Protein 5ETF (pdb70)

Solvent-accessible surface area: 17512 Å² total; per-residue (Å²): 222,98,67,84,29,70,153,52,120,42,101,167,24,60,3,48,0,4,95,42,0,64,108,17,55,63,89,37,66,43,106,104,0,19,16,0,5,0,73,0,72,147,44,45,62,110,0,14,0,45,29,14,51,170,11,23,109,33,92,119,52,0,38,93,9,11,61,48,3,48,21,20,40,37,3,160,21,114,7,2,18,28,10,34,16,7,15,17,22,15,172,40,57,152,95,0,91,47,1,3,5,0,28,72,48,59,67,6,32,1,55,54,0,68,170,44,40,188,18,68,58,72,23,3,18,31,0,0,13,8,0,0,16,0,0,42,10,0,14,46,1,106,10,27,0,101,34,3,40,6,55,8,0,4,5,61,108,72,0,89,1,65,0,31,94,28,28,156,79,89,69,66,16,61,0,0,4,33,13,56,124,8,26,187,75,50,57,11,2,0,0,0,4,0,0,2,0,0,0,30,22,45,48,59,161,36,34,4,63,3,104,75,70,64,52,0,0,110,46,0,3,136,10,14,3,25,14,46,85,95,11,29,186,68,2,89,47,119,84,15,72,84,76,7,116,83,33,121,155,78,111,124,74,84,2,59,98,57,9,147,84,30,48,103,75,0,10,44,0,0,59,86,0,3,45,15,12,8,89,115,8,20,53,2,50,106,0,1,67,23,58,5,0,80,146,49,60,65,94,144,76,8,66,88,13,106,126,23,88,67,78,8,58,103,116,141,27,120,58,91,77,1,34,34,42,0,35,72,34,11,119,64,32,118,82,64,132,189,74,98,103,61,11,133,61,110

B-factor: mean 32.65, std 11.99, range [11.77, 86.56]

CATH classification: 3.30.200.20 (+1 more: 1.10.510.10)

InterPro domains:
  IPR000719 Protein kinase domain [PF00069] (24-308)
  IPR000719 Protein kinase domain [PS50011] (24-308)
  IPR000719 Protein kinase domain [SM00220] (24-308)
  IPR003527 Mitogen-activated protein (MAP) kinase, conserved site [PS01351] (59-162)
  IPR008352 Mitogen-activated protein (MAP) kinase HOG-like [PR01773] (12-21)
  IPR008352 Mitogen-activated protein (MAP) kinase HOG-like [PR01773] (193-203)
  IPR008352 Mitogen-activated protein (MAP) kinase HOG-like [PR01773] (270-283)
  IPR008352 Mitogen-activated protein (MAP) kinase HOG-like [PR01773] (286-294)
  IPR008352 Mitogen-activated protein (MAP) kinase HOG-like [PR01773] (307-317)
  IPR011009 Protein kinase-like domain superfamily [SSF56112] (9-349)
  IPR017441 Protein kinase, ATP binding site [PS00107] (30-54)
  IPR038784 Mitogen-activated protein kinase 14 [cd07877] (6-350)
  IPR050117 Mitogen-activated protein (MAP) kinase [PTHR24055] (22-313)

Sequence (346 aa):
ERPTFYRQELNKTIWEVPERYQNLSPVGSGAYGSVCAAFDTKTGLRVAVRKLSRPFQSIIHAKRTYRELRLLKHMKHENVIGLLDVFTPARSLEEFNDVYLVTHHLMGADLNNIVKCQKLTDDDHVQFLIYQILRGLKYIHSADIIHRDLKPSNLAVNEDCELKILDFGLATRWYRAPEIMLNWMHYNQTVDIWSVGCIMAELLTGRTLFPGTDHIDQLKLILRLVGTPGAELLKKISSESARNYIQSLTQMPKMNFANVFIGANPLAVDLLEEKMLVLDSDKRITAAQALAHAYFAQYHDPDDEPVADPYDQSFESRDLLIDEWKSLTYDEVISFVPPPLRNPGLKIP

Foldseek 3Di:
DDADWDWDADDNDIDTDHPQWADWAWDDADQQATWTWTARNVVRATKIKGKHDFCQVALLSLLLLLVVLLVQLFQDDQQAWHWQAKAAPDPDLVSGDIIITMTGDFDDWQVRVVVPDQDDLVLLLQLLLSVLLSLQACVLQVHAQQFDDRVQWGADPVSRIHGHDRPSVRCLLFALCVLVVFADDGNLRVLSSSLQVSVCSQPVDRQQPADHSVSSVVSLCQAQWQDDDVQLVRGDDPVVSVVSVPDDTHHHDDQCVVRPPDDVLSSVLSNQSSHNRSVRHDHSVRSLVRPSNVVPRDPVRSDYGDHRDPPCVPDDDDSSVSSVSSVVSNVPRDGDDD/DPDDDDDD

GO terms:
  GO:0038066 p38MAPK cascade (P, IDA)
  GO:0005829 cytosol (C, IDA)
  GO:0031098 stress-activated protein kinase signaling cascade (P, IDA)
  GO:1900015 regulation of cytokine production involved in inflammatory response (P, IDA)
  GO:0031281 positive regulation of cyclase activity (P, IMP)
  GO:0010628 positive regulation of gene expression (P, IGI)
  GO:0071222 cellular response to lipopolysaccharide (P, IDA)
  GO:0004674 protein serine/threonine kinase activity (F, IDA)
  GO:0004707 MAP kinase activity (F, IDA)
  GO:0051403 stress-activated MAPK cascade (P, IDA)
  GO:0071493 cellular response to UV-B (P, IDA)
  GO:0005634 nucleus (C, EXP)
  GO:0005737 cytoplasm (C, EXP)
  GO:0106310 protein serine kinase activity (F, EXP)
  GO:0070935 3'-UTR-mediated mRNA stabilization (P, TAS)
  GO:0005515 protein binding (F, IPI)
  GO:0019903 protein phosphatase binding (F, IPI)
  GO:0004708 MAP kinase kinase activity (F, TAS)
  GO:0006935 chemotaxis (P, TAS)
  GO:0007165 signal transduction (P, TAS)

Radius of gyration: 21.88 Å; Cα contacts (8 Å, |Δi|>4): 581; chains: 2; bounding box: 53×60×38 Å

Secondary structure (DSSP, 8-state):
-PPPEEEEEETTEEEEEETTEEEEEEEE-STT-EEEEEEETTT--EEEEEEPSSTTSSHHHHHHHHHHHHHHHH---TTB---SEEE-S-SSGGG----EEEEEPP--BHHHHHTT-PPPHHHHHHHHHHHHHHHHHHHHTT-------GGGEEE-TT--EEE-------STTS-HHHHTT-S---THHHHHHHHHHHHHHHHSS-S---SSHHHHHHHHHHHH----HHHHTT---HHHHHHHHTSPP-PPP-HHHHSTTS-HHHHHHHHHHS-SSGGGSPPHHHHHTSGGGTTT--GGG---PPP---GGGG----HHHHHHHHHHHHHT------/--SPPP--

Organism: Homo sapiens (NCBI:txid9606)

Structure (mmCIF, N/CA/C/O backbone):
data_5ETF
#
_entry.id   5ETF
#
_cell.length_a   82.383
_cell.length_b   82.383
_cell.length_c   123.335
_cell.angle_alpha   90.00
_cell.angle_beta   90.00
_cell.angle_gamma   120.00
#
_symmetry.space_group_name_H-M   'P 31 2 1'
#
loop_
_entity.id
_entity.type
_entity.pdbx_description
1 polymer 'Mitogen-activated protein kinase 14'
2 polymer 'Dual specificity mitogen-activated protein kinase kinase 6'
3 water water
#
loop_
_atom_site.group_PDB
_atom_site.id
_atom_site.type_symbol
_atom_site.label_atom_id
_atom_site.label_alt_id
_atom_site.label_comp_id
_atom_site.label_asym_id
_atom_site.label_entity_id
_atom_site.label_seq_id
_atom_site.pdbx_PDB_ins_code
_atom_site.Cartn_x
_atom_site.Cartn_y
_atom_site.Cartn_z
_atom_site.occupancy
_atom_site.B_iso_or_equiv
_atom_site.auth_seq_id
_atom_site.auth_comp_id
_atom_site.auth_asym_id
_atom_site.auth_atom_id
_atom_site.pdbx_PDB_model_num
ATOM 1 N N . GLU A 1 4 ? 56.430 8.016 -2.825 1.00 44.52 4 GLU A N 1
ATOM 2 C CA . GLU A 1 4 ? 55.548 8.093 -1.657 1.00 46.15 4 GLU A CA 1
ATOM 3 C C . GLU A 1 4 ? 56.012 7.224 -0.463 1.00 40.41 4 GLU A C 1
ATOM 4 O O . GLU A 1 4 ? 55.191 6.733 0.317 1.00 43.48 4 GLU A O 1
ATOM 10 N N . ARG A 1 5 ? 57.312 7.051 -0.302 1.00 31.42 5 ARG A N 1
ATOM 11 C CA . ARG A 1 5 ? 57.823 6.432 0.919 1.00 34.29 5 ARG A CA 1
ATOM 12 C C . ARG A 1 5 ? 57.770 7.441 2.060 1.00 31.20 5 ARG A C 1
ATOM 13 O O . ARG A 1 5 ? 58.298 8.544 1.922 1.00 36.10 5 ARG A O 1
ATOM 21 N N . PRO A 1 6 ? 57.163 7.101 3.196 1.00 34.94 6 PRO A N 1
ATOM 22 C CA . PRO A 1 6 ? 57.054 8.055 4.309 1.00 26.01 6 PRO A CA 1
ATOM 23 C C . PRO A 1 6 ? 58.415 8.466 4.860 1.00 29.84 6 PRO A C 1
ATOM 24 O O . PRO A 1 6 ? 59.454 7.879 4.555 1.00 32.96 6 PRO A O 1
ATOM 28 N N . THR A 1 7 ? 58.401 9.484 5.722 1.00 28.82 7 THR A N 1
ATOM 29 C CA . THR A 1 7 ? 59.551 9.745 6.585 1.00 30.85 7 THR A CA 1
ATOM 30 C C . THR A 1 7 ? 59.483 8.842 7.814 1.00 33.01 7 THR A C 1
ATOM 31 O O . THR A 1 7 ? 58.454 8.783 8.494 1.00 30.77 7 THR A O 1
ATOM 35 N N . PHE A 1 8 ? 60.576 8.130 8.085 1.00 34.07 8 PHE A N 1
ATOM 36 C CA . PHE A 1 8 ? 60.705 7.273 9.255 1.00 28.96 8 PHE A CA 1
ATOM 37 C C . PHE A 1 8 ? 61.506 8.005 10.317 1.00 21.94 8 PHE A C 1
ATOM 38 O O . PHE A 1 8 ? 62.308 8.884 10.011 1.00 28.06 8 PHE A O 1
ATOM 46 N N . TYR A 1 9 ? 61.277 7.649 11.567 1.00 26.40 9 TYR A N 1
ATOM 47 C CA . TYR A 1 9 ? 62.179 8.042 12.635 1.00 30.25 9 TYR A CA 1
ATOM 48 C C . TYR A 1 9 ? 62.522 6.807 13.463 1.00 34.96 9 TYR A C 1
ATOM 49 O O . TYR A 1 9 ? 61.708 5.893 13.622 1.00 29.27 9 TYR A O 1
ATOM 58 N N . ARG A 1 10 ? 63.745 6.789 13.980 1.00 41.51 10 ARG A N 1
ATOM 59 C CA . ARG A 1 10 ? 64.318 5.626 14.639 1.00 36.05 10 ARG A CA 1
ATOM 60 C C . ARG A 1 10 ? 64.500 5.905 16.127 1.00 35.37 10 ARG A C 1
ATOM 61 O O . ARG A 1 10 ? 65.021 6.959 16.505 1.00 44.10 10 ARG A O 1
ATOM 69 N N . GLN A 1 11 ? 64.083 4.957 16.961 1.00 38.65 11 GLN A N 1
ATOM 70 C CA . GLN A 1 11 ? 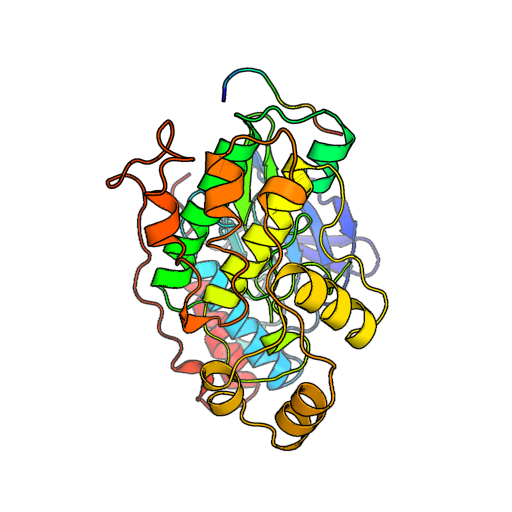64.207 5.067 18.408 1.00 42.29 11 GLN A CA 1
ATOM 71 C C . GLN A 1 11 ? 64.396 3.682 19.021 1.00 48.39 11 GLN A C 1
ATOM 72 O O . GLN A 1 11 ? 64.134 2.653 18.393 1.00 46.47 11 GLN A O 1
ATOM 78 N N . GLU A 1 12 ? 64.843 3.669 20.274 1.00 48.38 12 GLU A N 1
ATOM 79 C CA . GLU A 1 12 ? 65.112 2.438 21.008 1.00 47.05 12 GLU A CA 1
ATOM 80 C C . GLU A 1 12 ? 64.221 2.406 22.241 1.00 43.59 12 GLU A C 1
ATOM 81 O O . GLU A 1 12 ? 64.348 3.256 23.123 1.00 54.78 12 GLU A O 1
ATOM 87 N N . LEU A 1 13 ? 63.310 1.443 22.291 1.00 41.39 13 LEU A N 1
ATOM 88 C CA . LEU A 1 13 ? 62.419 1.228 23.422 1.00 41.99 13 LEU A CA 1
ATOM 89 C C . LEU A 1 13 ? 62.579 -0.214 23.876 1.00 55.68 13 LEU A C 1
ATOM 90 O O . LEU A 1 13 ? 62.467 -1.137 23.058 1.00 63.21 13 LEU A O 1
ATOM 95 N N . ASN A 1 14 ? 62.826 -0.401 25.175 1.00 55.85 14 ASN A N 1
ATOM 96 C CA . ASN A 1 14 ? 63.294 -1.678 25.758 1.00 52.70 14 ASN A CA 1
ATOM 97 C C . ASN A 1 14 ? 64.677 -1.936 25.171 1.00 57.90 14 ASN A C 1
ATOM 98 O O . ASN A 1 14 ? 65.502 -1.006 25.114 1.00 65.63 14 ASN A O 1
ATOM 103 N N . LYS A 1 15 ? 64.983 -3.157 24.752 1.00 58.96 15 LYS A N 1
ATOM 104 C CA . LYS A 1 15 ? 66.172 -3.463 23.977 1.00 59.02 15 LYS A CA 1
ATOM 105 C C . LYS A 1 15 ? 65.855 -3.552 22.495 1.00 57.34 15 LYS A C 1
ATOM 106 O O . LYS A 1 15 ? 66.670 -4.065 21.721 1.00 63.05 15 LYS A O 1
ATOM 112 N N . THR A 1 16 ? 64.679 -3.070 22.088 1.00 57.18 16 THR A N 1
ATOM 113 C CA . THR A 1 16 ? 64.187 -3.194 20.722 1.00 55.23 16 THR A CA 1
ATOM 114 C C . THR A 1 16 ? 64.314 -1.854 20.009 1.00 47.92 16 THR A C 1
ATOM 115 O O . THR A 1 16 ? 64.082 -0.795 20.601 1.00 49.84 16 THR A O 1
ATOM 119 N N . ILE A 1 17 ? 64.669 -1.900 18.744 1.00 45.30 17 ILE A N 1
ATOM 120 C CA . ILE A 1 17 ? 64.714 -0.707 17.912 1.00 42.33 17 ILE A CA 1
ATOM 121 C C . ILE A 1 17 ? 63.442 -0.629 17.083 1.00 41.99 17 ILE A C 1
ATOM 122 O O . ILE A 1 17 ? 62.966 -1.636 16.544 1.00 42.30 17 ILE A O 1
ATOM 127 N N . TRP A 1 18 ? 62.860 0.562 17.025 1.00 36.05 18 TRP A N 1
ATOM 128 C CA . TRP A 1 18 ? 61.639 0.807 16.273 1.00 37.72 18 TRP A CA 1
ATOM 129 C C . TRP A 1 18 ? 61.932 1.868 15.226 1.00 33.47 18 TRP A C 1
ATOM 130 O O . TRP A 1 18 ? 62.323 2.986 15.568 1.00 37.63 18 TRP A O 1
ATOM 141 N N . GLU A 1 19 ? 61.770 1.518 13.960 1.00 28.79 19 GLU A N 1
ATOM 142 C CA . GLU A 1 19 ? 61.879 2.491 12.883 1.00 32.22 19 GLU A CA 1
ATOM 143 C C . GLU A 1 19 ? 60.537 2.492 12.149 1.00 29.24 19 GLU A C 1
ATOM 144 O O . GLU A 1 19 ? 60.250 1.572 11.380 1.00 29.15 19 GLU A O 1
ATOM 150 N N . VAL A 1 20 ? 59.723 3.524 12.385 1.00 31.71 20 VAL A N 1
ATOM 151 C CA . VAL A 1 20 ? 58.351 3.601 11.875 1.00 31.13 20 VAL A CA 1
ATOM 152 C C . VAL A 1 20 ? 58.145 4.933 11.158 1.00 24.28 20 VAL A C 1
ATOM 153 O O . VAL A 1 20 ? 58.875 5.905 11.397 1.00 26.34 20 VAL A O 1
ATOM 157 N N . PRO A 1 21 ? 57.153 5.010 10.263 1.00 24.71 21 PRO A N 1
ATOM 158 C CA . PRO A 1 21 ? 56.759 6.315 9.718 1.00 25.57 21 PRO A CA 1
ATOM 159 C C . PRO A 1 21 ? 56.293 7.258 10.817 1.00 29.99 21 PRO A C 1
ATOM 160 O O . PRO A 1 21 ? 55.737 6.847 11.839 1.00 24.53 21 PRO A O 1
ATOM 164 N N . GLU A 1 22 ? 56.504 8.548 10.582 1.00 33.07 22 GLU A N 1
ATOM 165 C CA . GLU A 1 22 ? 56.203 9.538 11.606 1.00 35.66 22 GLU A CA 1
ATOM 166 C C . GLU A 1 22 ? 54.705 9.718 11.837 1.00 29.91 22 GLU A C 1
ATOM 167 O O . GLU A 1 22 ? 54.325 10.409 12.787 1.00 31.31 22 GLU A O 1
ATOM 173 N N . ARG A 1 23 ? 53.848 9.093 11.030 1.00 21.57 23 ARG A N 1
ATOM 174 C CA . ARG A 1 23 ? 52.428 9.101 11.351 1.00 31.15 23 ARG A CA 1
ATOM 175 C C . ARG A 1 23 ? 52.114 8.348 12.641 1.00 29.83 23 ARG A C 1
ATOM 176 O O . ARG A 1 23 ? 51.042 8.557 13.221 1.00 26.62 23 ARG A O 1
ATOM 184 N N . TYR A 1 24 ? 53.009 7.470 13.093 1.00 24.86 24 TYR A N 1
ATOM 185 C CA . TYR A 1 24 ? 52.783 6.665 14.287 1.00 27.36 24 TYR A CA 1
ATOM 186 C C . TYR A 1 24 ? 53.540 7.318 15.433 1.00 29.21 24 TYR A C 1
ATOM 187 O O . TYR A 1 24 ? 54.778 7.343 15.437 1.00 27.37 24 TYR A O 1
ATOM 196 N N . GLN A 1 25 ? 52.787 7.844 16.403 1.00 33.52 25 GLN A N 1
ATOM 197 C CA . GLN A 1 25 ? 53.315 8.682 17.468 1.00 30.19 25 GLN A CA 1
ATOM 198 C C . GLN A 1 25 ? 53.054 8.056 18.833 1.00 30.91 25 GLN A C 1
ATOM 199 O O . GLN A 1 25 ? 52.115 7.276 19.008 1.00 38.14 25 GLN A O 1
ATOM 205 N N . ASN A 1 26 ? 53.919 8.402 19.787 1.00 36.79 26 ASN A N 1
ATOM 206 C CA . ASN A 1 26 ? 53.845 7.984 21.195 1.00 40.65 26 ASN A CA 1
ATOM 207 C C . ASN A 1 26 ? 53.799 6.466 21.330 1.00 38.64 26 ASN A C 1
ATOM 208 O O . ASN A 1 26 ? 52.906 5.889 21.951 1.00 37.41 26 ASN A O 1
ATOM 213 N N . LEU A 1 27 ? 54.810 5.832 20.754 1.00 37.35 27 LEU A N 1
ATOM 214 C CA . LEU A 1 27 ? 54.954 4.390 20.865 1.00 33.79 27 LEU A CA 1
ATOM 215 C C . LEU A 1 27 ? 55.175 3.981 22.318 1.00 39.71 27 LEU A C 1
ATOM 216 O O . LEU A 1 27 ? 56.165 4.365 22.948 1.00 41.76 27 LEU A O 1
ATOM 221 N N . SER A 1 28 ? 54.246 3.200 22.846 1.00 39.01 28 SER A N 1
ATOM 222 C CA . SER A 1 28 ? 54.322 2.709 24.220 1.00 42.61 28 SER A CA 1
ATOM 223 C C . SER A 1 28 ? 54.365 1.185 24.228 1.00 41.18 28 SER A C 1
ATOM 224 O O . SER A 1 28 ? 53.362 0.538 23.865 1.00 40.46 28 SER A O 1
ATOM 227 N N . PRO A 1 29 ? 55.479 0.571 24.627 1.00 39.22 29 PRO A N 1
ATOM 228 C CA . PRO A 1 29 ? 55.596 -0.894 24.556 1.00 40.12 29 PRO A CA 1
ATOM 229 C C . PRO A 1 29 ? 54.575 -1.618 25.420 1.00 40.77 29 PRO A C 1
ATOM 230 O O . PRO A 1 29 ? 54.364 -1.284 26.587 1.00 46.31 29 PRO A O 1
ATOM 234 N N . VAL A 1 30 ? 53.962 -2.643 24.831 1.00 47.04 30 VAL A N 1
ATOM 235 C CA . VAL A 1 30 ? 52.843 -3.379 25.396 1.00 45.98 30 VAL A CA 1
ATOM 236 C C . VAL A 1 30 ? 53.187 -4.857 25.577 1.00 50.61 30 VAL A C 1
ATOM 237 O O . VAL A 1 30 ? 52.349 -5.655 25.985 1.00 61.98 30 VAL A O 1
ATOM 241 N N . GLY A 1 31 ? 54.441 -5.217 25.371 1.00 50.79 31 GLY A N 1
ATOM 242 C CA . GLY A 1 31 ? 54.908 -6.561 25.633 1.00 62.70 31 GLY A CA 1
ATOM 243 C C . GLY A 1 31 ? 55.540 -7.188 24.400 1.00 75.44 31 GLY A C 1
ATOM 244 O O . GLY A 1 31 ? 55.499 -6.656 23.290 1.00 61.60 31 GLY A O 1
ATOM 245 N N . SER A 1 32 ? 56.135 -8.363 24.638 1.00 80.39 32 SER A N 1
ATOM 246 C CA . SER A 1 32 ? 56.849 -9.117 23.612 1.00 65.84 32 SER A CA 1
ATOM 247 C C . SER A 1 32 ? 56.428 -10.586 23.607 1.00 76.86 32 SER A C 1
ATOM 248 O O . SER A 1 32 ? 55.475 -10.968 24.295 1.00 81.77 32 SER A O 1
ATOM 251 N N . GLY A 1 33 ? 57.129 -11.409 22.839 1.00 80.13 33 GLY A N 1
ATOM 252 C CA . GLY A 1 33 ? 56.805 -12.815 22.720 1.00 75.03 33 GLY A CA 1
ATOM 253 C C . GLY A 1 33 ? 57.268 -13.357 21.383 1.00 76.56 33 GLY A C 1
ATOM 254 O O . GLY A 1 33 ? 58.042 -12.724 20.668 1.00 73.01 33 GLY A O 1
ATOM 255 N N . ALA A 1 34 ? 56.777 -14.562 21.065 1.00 86.56 34 ALA A N 1
ATOM 256 C CA . ALA A 1 34 ? 57.125 -15.197 19.797 1.00 84.22 34 ALA A CA 1
ATOM 257 C C . ALA A 1 34 ? 56.505 -14.459 18.619 1.00 78.97 34 ALA A C 1
ATOM 258 O O . ALA A 1 34 ? 57.124 -14.364 17.552 1.00 79.57 34 ALA A O 1
ATOM 260 N N . TYR A 1 35 ? 55.297 -13.921 18.804 1.00 76.59 35 TYR A N 1
ATOM 261 C CA . TYR A 1 35 ? 54.622 -13.087 17.813 1.00 76.06 35 TYR A CA 1
ATOM 262 C C . TYR A 1 35 ? 55.365 -11.778 17.511 1.00 70.11 35 TYR A C 1
ATOM 263 O O . TYR A 1 35 ? 55.044 -11.125 16.511 1.00 59.24 35 TYR A O 1
ATOM 272 N N . GLY A 1 36 ? 56.339 -11.383 18.335 1.00 66.77 36 GLY A N 1
ATOM 273 C CA . GLY A 1 36 ? 57.102 -10.160 18.151 1.00 54.38 36 GLY A CA 1
ATOM 274 C C . GLY A 1 36 ? 56.836 -9.163 19.269 1.00 55.06 36 GLY A C 1
ATOM 275 O O . GLY A 1 36 ? 56.034 -9.400 20.174 1.00 59.70 36 GLY A O 1
ATOM 276 N N . SER A 1 37 ? 57.537 -8.029 19.190 1.00 46.53 37 SER A N 1
ATOM 277 C CA . SER A 1 37 ? 57.283 -6.904 20.086 1.00 44.91 37 SER A CA 1
ATOM 278 C C . SER A 1 37 ? 56.090 -6.088 19.599 1.00 37.83 37 SER A C 1
ATOM 279 O O . SER A 1 37 ? 55.868 -5.933 18.397 1.00 38.13 37 SER A O 1
ATOM 282 N N . VAL A 1 38 ? 55.319 -5.551 20.541 1.00 39.76 38 VAL A N 1
ATOM 283 C CA . VAL A 1 38 ? 54.138 -4.760 20.213 1.00 35.93 38 VAL A CA 1
ATOM 284 C C . VAL A 1 38 ? 54.169 -3.454 20.996 1.00 43.46 38 VAL A C 1
ATOM 285 O O . VAL A 1 38 ? 54.459 -3.446 22.199 1.00 44.29 38 VAL A O 1
ATOM 289 N N . CYS A 1 39 ? 53.876 -2.353 20.310 1.00 36.76 39 CYS A N 1
ATOM 290 C CA . CYS A 1 39 ? 53.731 -1.044 20.922 1.00 33.13 39 CYS A CA 1
ATOM 291 C C . CYS A 1 39 ? 52.327 -0.541 20.643 1.00 33.84 39 CYS A C 1
ATOM 292 O O . CYS A 1 39 ? 51.789 -0.763 19.558 1.00 29.72 39 CYS A O 1
ATOM 295 N N . ALA A 1 40 ? 51.719 0.109 21.628 1.00 34.57 40 ALA A N 1
ATOM 296 C CA . ALA A 1 40 ? 50.515 0.872 21.353 1.00 35.03 40 ALA A CA 1
ATOM 297 C C . ALA A 1 40 ? 50.941 2.247 20.857 1.00 33.95 40 ALA A C 1
ATOM 298 O O . ALA A 1 40 ? 51.934 2.805 21.325 1.00 38.45 40 ALA A O 1
ATOM 300 N N . ALA A 1 41 ? 50.222 2.771 19.872 1.00 27.03 41 ALA A N 1
ATOM 301 C CA . ALA A 1 41 ? 50.628 4.019 19.253 1.00 33.78 41 ALA A CA 1
ATOM 302 C C . ALA A 1 41 ? 49.390 4.780 18.832 1.00 33.81 41 ALA A C 1
ATOM 303 O O . ALA A 1 41 ? 48.274 4.257 18.858 1.00 36.27 41 ALA A O 1
ATOM 305 N N . PHE A 1 42 ? 49.609 6.017 18.406 1.00 32.07 42 PHE A N 1
ATOM 306 C CA . PHE A 1 42 ? 48.552 6.866 17.885 1.00 34.38 42 PHE A CA 1
ATOM 307 C C . PHE A 1 42 ? 48.796 7.097 16.401 1.00 28.63 42 PHE A C 1
ATOM 308 O O . PHE A 1 42 ? 49.867 7.574 16.012 1.00 30.37 42 PHE A O 1
ATOM 316 N N . ASP A 1 43 ? 47.806 6.762 15.578 1.00 28.85 43 ASP A N 1
ATOM 317 C CA . ASP A 1 43 ? 47.906 6.927 14.134 1.00 27.73 43 ASP A CA 1
ATOM 318 C C . ASP A 1 43 ? 47.373 8.311 13.792 1.00 33.65 43 ASP A C 1
ATOM 319 O O . ASP A 1 43 ? 46.162 8.536 13.765 1.00 36.99 43 ASP A O 1
ATOM 324 N N . THR A 1 44 ? 48.279 9.239 13.503 1.00 36.16 44 THR A N 1
ATOM 325 C CA . THR A 1 44 ? 47.851 10.588 13.181 1.00 28.57 44 THR A CA 1
ATOM 326 C C . THR A 1 44 ? 47.162 10.696 11.826 1.00 33.30 44 THR A C 1
ATOM 327 O O . THR A 1 44 ? 46.527 11.724 11.570 1.00 35.39 44 THR A O 1
ATOM 331 N N . LYS A 1 45 ? 47.262 9.683 10.954 1.00 34.90 45 LYS A N 1
ATOM 332 C CA . LYS A 1 45 ? 46.552 9.749 9.673 1.00 40.89 45 LYS A CA 1
ATOM 333 C C . LYS A 1 45 ? 45.093 9.340 9.803 1.00 44.47 45 LYS A C 1
ATOM 334 O O . LYS A 1 45 ? 44.224 9.904 9.130 1.00 48.11 45 LYS A O 1
ATOM 340 N N . THR A 1 46 ? 44.811 8.332 10.617 1.00 45.67 46 THR A N 1
ATOM 341 C CA . THR A 1 46 ? 43.447 7.882 10.831 1.00 47.70 46 THR A CA 1
ATOM 342 C C . THR A 1 46 ? 42.883 8.310 12.179 1.00 42.84 46 THR A C 1
ATOM 343 O O . THR A 1 46 ? 41.680 8.153 12.400 1.00 42.13 46 THR A O 1
ATOM 347 N N . GLY A 1 47 ? 43.705 8.851 13.076 1.00 42.36 47 GLY A N 1
ATOM 348 C CA . GLY A 1 47 ? 43.200 9.259 14.373 1.00 39.24 47 GLY A CA 1
ATOM 349 C C . GLY A 1 47 ? 42.879 8.120 15.310 1.00 39.84 47 GLY A C 1
ATOM 350 O O . GLY A 1 47 ? 42.364 8.362 16.400 1.00 43.62 47 GLY A O 1
ATOM 351 N N . LEU A 1 48 ? 43.168 6.885 14.925 1.00 35.89 48 LEU A N 1
ATOM 352 C CA . LEU A 1 48 ? 42.892 5.745 15.779 1.00 39.40 48 LEU A CA 1
ATOM 353 C C . LEU A 1 48 ? 44.099 5.424 16.648 1.00 37.10 48 LEU A C 1
ATOM 354 O O . LEU A 1 48 ? 45.241 5.732 16.301 1.00 40.26 48 LEU A O 1
ATOM 359 N N . ARG A 1 49 ? 43.838 4.778 17.777 1.00 28.39 49 ARG A N 1
ATOM 360 C CA . ARG A 1 49 ? 44.908 4.120 18.503 1.00 37.31 49 ARG A CA 1
ATOM 361 C C . ARG A 1 49 ? 45.150 2.760 17.854 1.00 40.89 49 ARG A C 1
ATOM 362 O O . ARG A 1 49 ? 44.197 2.051 17.501 1.00 36.86 49 ARG A O 1
ATOM 370 N N . VAL A 1 50 ? 46.427 2.418 17.645 1.00 34.48 50 VAL A N 1
ATOM 371 C CA . VAL A 1 50 ? 46.797 1.249 16.857 1.00 32.49 50 VAL A CA 1
ATOM 372 C C . VAL A 1 50 ? 47.797 0.422 17.646 1.00 32.90 50 VAL A C 1
ATOM 373 O O . VAL A 1 50 ? 48.460 0.916 18.563 1.00 32.55 50 VAL A O 1
ATOM 377 N N . ALA A 1 51 ? 47.888 -0.861 17.282 1.00 32.81 51 ALA A N 1
ATOM 378 C CA . ALA A 1 51 ? 48.989 -1.717 17.705 1.00 28.62 51 ALA A CA 1
ATOM 379 C C . ALA A 1 51 ? 49.968 -1.852 16.546 1.00 30.52 51 ALA A C 1
ATOM 380 O O . ALA A 1 51 ? 49.572 -2.179 15.423 1.00 25.69 51 ALA A O 1
ATOM 382 N N . VAL A 1 52 ? 51.229 -1.532 16.811 1.00 30.96 52 VAL A N 1
ATOM 383 C CA . VAL A 1 52 ? 52.316 -1.700 15.860 1.00 27.06 52 VAL A CA 1
ATOM 384 C C . VAL A 1 52 ? 53.106 -2.898 16.338 1.00 28.48 52 VAL A C 1
ATOM 385 O O . VAL A 1 52 ? 53.689 -2.874 17.429 1.00 31.76 52 VAL A O 1
ATOM 389 N N . ARG A 1 53 ? 53.092 -3.956 15.541 1.00 28.72 53 ARG A N 1
ATOM 390 C CA . ARG A 1 53 ? 53.743 -5.210 15.870 1.00 26.76 53 ARG A CA 1
ATOM 391 C C . ARG A 1 53 ? 54.973 -5.390 14.983 1.00 30.33 53 ARG A C 1
ATOM 392 O O . ARG A 1 53 ? 54.856 -5.448 13.754 1.00 28.92 53 ARG A O 1
ATOM 400 N N . LYS A 1 54 ? 56.145 -5.460 15.603 1.00 27.17 54 LYS A N 1
ATOM 401 C CA . LYS A 1 54 ? 57.395 -5.738 14.905 1.00 31.08 54 LYS A CA 1
ATOM 402 C C . LYS A 1 54 ? 57.698 -7.232 14.991 1.00 32.42 54 LYS A C 1
ATOM 403 O O . LYS A 1 54 ? 57.865 -7.774 16.088 1.00 34.59 54 LYS A O 1
ATOM 409 N N . LEU A 1 55 ? 57.770 -7.900 13.844 1.00 31.17 55 LEU A N 1
ATOM 410 C CA . LEU A 1 55 ? 58.059 -9.326 13.867 1.00 33.21 55 LEU A CA 1
ATOM 411 C C . LEU A 1 55 ? 59.497 -9.559 14.315 1.00 30.44 55 LEU A C 1
ATOM 412 O O . LEU A 1 55 ? 60.417 -8.845 13.910 1.00 27.70 55 LEU A O 1
ATOM 417 N N . SER A 1 56 ? 59.686 -10.574 15.154 1.00 37.51 56 SER A N 1
ATOM 418 C CA . SER A 1 56 ? 61.013 -10.989 15.592 1.00 47.12 56 SER A CA 1
ATOM 419 C C . SER A 1 56 ? 61.568 -12.067 14.666 1.00 39.38 56 SER A C 1
ATOM 420 O O . SER A 1 56 ? 60.924 -13.101 14.453 1.00 32.92 56 SER A O 1
ATOM 423 N N . ARG A 1 57 ? 62.768 -11.831 14.141 1.00 39.44 57 ARG A N 1
ATOM 424 C CA . ARG A 1 57 ? 63.481 -12.793 13.307 1.00 44.79 57 ARG A CA 1
ATOM 425 C C . ARG A 1 57 ? 62.568 -13.384 12.231 1.00 42.13 57 ARG A C 1
ATOM 426 O O . ARG A 1 57 ? 62.379 -14.604 12.173 1.00 42.56 57 ARG A O 1
ATOM 434 N N . PRO A 1 58 ? 61.957 -12.547 11.388 1.00 40.88 58 PRO A N 1
ATOM 435 C CA . PRO A 1 58 ? 60.993 -13.081 10.417 1.00 32.95 58 PRO A CA 1
ATOM 436 C C . PRO A 1 58 ? 61.627 -13.983 9.361 1.00 30.39 58 PRO A C 1
ATOM 437 O O . PRO A 1 58 ? 60.932 -14.840 8.811 1.00 27.14 58 PRO A O 1
ATOM 441 N N . PHE A 1 59 ? 62.923 -13.858 9.092 1.00 28.51 59 PHE A N 1
ATOM 442 C CA . PHE A 1 59 ? 63.555 -14.595 8.006 1.00 32.60 59 PHE A CA 1
ATOM 443 C C . PHE A 1 59 ? 64.816 -15.309 8.456 1.00 29.13 59 PHE A C 1
ATOM 444 O O . PHE A 1 59 ? 65.816 -15.316 7.738 1.00 30.34 59 PHE A O 1
ATOM 452 N N . GLN A 1 60 ? 64.807 -15.920 9.641 1.00 34.74 60 GLN A N 1
ATOM 453 C CA . GLN A 1 60 ? 66.025 -16.551 10.137 1.00 36.25 60 GLN A CA 1
ATOM 454 C C . GLN A 1 60 ? 66.147 -18.010 9.725 1.00 34.13 60 GLN A C 1
ATOM 455 O O . GLN A 1 60 ? 67.230 -18.586 9.857 1.00 31.95 60 GLN A O 1
ATOM 461 N N . SER A 1 61 ? 65.079 -18.605 9.210 1.00 37.72 61 SER A N 1
ATOM 462 C CA . SER A 1 61 ? 65.096 -19.978 8.731 1.00 33.93 61 SER A CA 1
ATOM 463 C C . SER A 1 61 ? 64.103 -20.081 7.583 1.00 31.50 61 SER A C 1
ATOM 464 O O . SER A 1 61 ? 63.293 -19.176 7.364 1.00 30.93 61 SER A O 1
ATOM 467 N N . ILE A 1 62 ? 64.181 -21.185 6.834 1.00 24.29 62 ILE A N 1
ATOM 468 C CA . ILE A 1 62 ? 63.125 -21.491 5.871 1.00 26.72 62 ILE A CA 1
ATOM 469 C C . ILE A 1 62 ? 61.772 -21.481 6.573 1.00 26.96 62 ILE A C 1
ATOM 470 O O . ILE A 1 62 ? 60.795 -20.884 6.099 1.00 26.51 62 ILE A O 1
ATOM 475 N N . ILE A 1 63 ? 61.715 -22.129 7.733 1.00 23.43 63 ILE A N 1
ATOM 476 C CA . ILE A 1 63 ? 60.469 -22.281 8.470 1.00 30.16 63 ILE A CA 1
ATOM 477 C C . ILE A 1 63 ? 59.903 -20.921 8.862 1.00 31.00 63 ILE A C 1
ATOM 478 O O . ILE A 1 63 ? 58.706 -20.660 8.695 1.00 29.80 63 ILE A O 1
ATOM 483 N N . HIS A 1 64 ? 60.752 -20.038 9.401 1.00 30.81 64 HIS A N 1
ATOM 484 C CA . HIS A 1 64 ? 60.258 -18.733 9.832 1.00 31.32 64 HIS A CA 1
ATOM 485 C C . HIS A 1 64 ? 59.903 -17.858 8.637 1.00 27.15 64 HIS A C 1
ATOM 486 O O . HIS A 1 64 ? 58.893 -17.141 8.660 1.00 28.74 64 HIS A O 1
ATOM 493 N N . ALA A 1 65 ? 60.732 -17.881 7.596 1.00 22.09 65 ALA A N 1
ATOM 494 C CA . ALA A 1 65 ? 60.466 -17.047 6.433 1.00 21.74 65 ALA A CA 1
ATOM 495 C C . ALA A 1 65 ? 59.161 -17.449 5.766 1.00 23.91 65 ALA A C 1
ATOM 496 O O . ALA A 1 65 ? 58.361 -16.589 5.377 1.00 19.14 65 ALA A O 1
ATOM 498 N N . LYS A 1 66 ? 58.915 -18.753 5.645 1.00 23.05 66 LYS A N 1
ATOM 499 C CA . LYS A 1 66 ? 57.635 -19.190 5.110 1.00 23.74 66 LYS A CA 1
ATOM 500 C C . LYS A 1 66 ? 56.501 -18.817 6.050 1.00 21.80 66 LYS A C 1
ATOM 501 O O . LYS A 1 66 ? 55.430 -18.399 5.604 1.00 25.57 66 LYS A O 1
ATOM 507 N N . ARG A 1 67 ? 56.722 -18.945 7.357 1.00 24.77 67 ARG A N 1
ATOM 508 C CA . ARG A 1 67 ? 55.682 -18.596 8.321 1.00 25.11 67 ARG A CA 1
ATOM 509 C C . ARG A 1 67 ? 55.322 -17.116 8.235 1.00 25.39 67 ARG A C 1
ATOM 510 O O . ARG A 1 67 ? 54.147 -16.740 8.360 1.00 24.43 67 ARG A O 1
ATOM 518 N N . THR A 1 68 ? 56.324 -16.261 8.023 1.00 21.60 68 THR A N 1
ATOM 519 C CA . THR A 1 68 ? 56.075 -14.833 7.867 1.00 18.82 68 THR A CA 1
ATOM 520 C C . THR A 1 68 ? 55.264 -14.561 6.606 1.00 22.04 68 THR A C 1
ATOM 521 O O . THR A 1 68 ? 54.348 -13.734 6.608 1.00 23.38 68 THR A O 1
ATOM 525 N N . TYR A 1 69 ? 55.588 -15.250 5.513 1.00 21.35 69 TYR A N 1
ATOM 526 C CA . TYR A 1 69 ? 54.835 -15.056 4.284 1.00 16.42 69 TYR A CA 1
ATOM 527 C C . TYR A 1 69 ? 53.399 -15.517 4.453 1.00 18.77 69 TYR A C 1
ATOM 528 O O . TYR A 1 69 ? 52.465 -14.815 4.049 1.00 27.73 69 TYR A O 1
ATOM 537 N N . ARG A 1 70 ? 53.207 -16.685 5.062 1.00 15.60 70 ARG A N 1
ATOM 538 C CA . ARG A 1 70 ? 51.867 -17.198 5.326 1.00 21.37 70 ARG A CA 1
ATOM 539 C C . ARG A 1 70 ? 51.037 -16.221 6.146 1.00 23.50 70 ARG A C 1
ATOM 540 O O . ARG A 1 70 ? 49.850 -16.000 5.858 1.00 21.90 70 ARG A O 1
ATOM 548 N N . GLU A 1 71 ? 51.641 -15.637 7.184 1.00 23.83 71 GLU A N 1
ATOM 549 C CA . GLU A 1 71 ? 50.909 -14.697 8.020 1.00 27.48 71 GLU A CA 1
ATOM 550 C C . GLU A 1 71 ? 50.508 -13.455 7.231 1.00 25.92 71 GLU A C 1
ATOM 551 O O . GLU A 1 71 ? 49.355 -13.016 7.299 1.00 23.06 71 GLU A O 1
ATOM 557 N N . LEU A 1 72 ? 51.448 -12.878 6.473 1.00 20.07 72 LEU A N 1
ATOM 558 C CA . LEU A 1 72 ? 51.154 -11.650 5.740 1.00 24.42 72 LEU A CA 1
ATOM 559 C C . LEU A 1 72 ? 50.094 -11.874 4.663 1.00 23.74 72 LEU A C 1
ATOM 560 O O . LEU A 1 72 ? 49.201 -11.041 4.488 1.00 18.68 72 LEU A O 1
ATOM 565 N N . ARG A 1 73 ? 50.169 -12.994 3.941 1.00 23.31 73 ARG A N 1
ATOM 566 C CA . ARG A 1 73 ? 49.133 -13.319 2.962 1.00 25.58 73 ARG A CA 1
ATOM 567 C C . ARG A 1 73 ? 47.765 -13.399 3.622 1.00 21.35 73 ARG A C 1
ATOM 568 O O . ARG A 1 73 ? 46.773 -12.876 3.104 1.00 25.74 73 ARG A O 1
ATOM 576 N N . LEU A 1 74 ? 47.695 -14.073 4.762 1.00 25.08 74 LEU A N 1
ATOM 577 C CA . LEU A 1 74 ? 46.424 -14.272 5.438 1.00 21.86 74 LEU A CA 1
ATOM 578 C C . LEU A 1 74 ? 45.860 -12.953 5.960 1.00 21.65 74 LEU A C 1
ATOM 579 O O . LEU A 1 74 ? 44.690 -12.623 5.721 1.00 22.54 74 LEU A O 1
ATOM 584 N N . LEU A 1 75 ? 46.674 -12.180 6.674 1.00 16.53 75 LEU A N 1
ATOM 585 C CA . LEU A 1 75 ? 46.178 -10.915 7.204 1.00 21.60 75 LEU A CA 1
ATOM 586 C C . LEU A 1 75 ? 45.762 -9.954 6.092 1.00 21.95 75 LEU A C 1
ATOM 587 O O . LEU A 1 75 ? 44.808 -9.185 6.263 1.00 24.36 75 LEU A O 1
ATOM 592 N N . LYS A 1 76 ? 46.481 -9.957 4.960 1.00 20.57 76 LYS A N 1
ATOM 593 C CA . LYS A 1 76 ? 46.133 -9.095 3.828 1.00 22.59 76 LYS A CA 1
ATOM 594 C C . LYS A 1 76 ? 44.829 -9.516 3.152 1.00 25.99 76 LYS A C 1
ATOM 595 O O . LYS A 1 76 ? 44.217 -8.703 2.460 1.00 24.61 76 LYS A O 1
ATOM 601 N N . HIS A 1 77 ? 44.391 -10.763 3.330 1.00 22.57 77 HIS A N 1
ATOM 602 C CA . HIS A 1 77 ? 43.163 -11.228 2.701 1.00 21.60 77 HIS A CA 1
ATOM 603 C C . HIS A 1 77 ? 41.918 -10.945 3.540 1.00 29.95 77 HIS A C 1
ATOM 604 O O . HIS A 1 77 ? 40.815 -10.883 2.982 1.00 27.24 77 HIS A O 1
ATOM 611 N N . MET A 1 78 ? 42.067 -10.768 4.855 1.00 23.88 78 MET A N 1
ATOM 612 C CA . MET A 1 78 ? 40.937 -10.664 5.777 1.00 25.32 78 MET A CA 1
ATOM 613 C C . MET A 1 78 ? 40.322 -9.267 5.719 1.00 24.99 78 MET A C 1
ATOM 614 O O . MET A 1 78 ? 40.887 -8.310 6.254 1.00 24.28 78 MET A O 1
ATOM 619 N N . LYS A 1 79 ? 39.148 -9.151 5.101 1.00 21.91 79 LYS A N 1
ATOM 620 C CA . LYS A 1 79 ? 38.436 -7.880 4.975 1.00 24.23 79 LYS A CA 1
ATOM 621 C C . LYS A 1 79 ? 36.966 -8.119 5.320 1.00 22.43 79 LYS A C 1
ATOM 622 O O . LYS A 1 79 ? 36.163 -8.475 4.455 1.00 26.49 79 LYS A O 1
ATOM 628 N N . HIS A 1 80 ? 36.623 -7.910 6.590 1.00 25.87 80 HIS A N 1
ATOM 629 C CA . HIS A 1 80 ? 35.339 -8.277 7.177 1.00 20.33 80 HIS A CA 1
ATOM 630 C C . HIS A 1 80 ? 35.224 -7.557 8.509 1.00 22.71 80 HIS A C 1
ATOM 631 O O . HIS A 1 80 ? 36.209 -7.456 9.257 1.00 20.42 80 HIS A O 1
ATOM 638 N N . GLU A 1 81 ? 34.032 -7.045 8.805 1.00 23.29 81 GLU A N 1
ATOM 639 C CA . GLU A 1 81 ? 33.959 -6.194 9.983 1.00 23.42 81 GLU A CA 1
ATOM 640 C C . GLU A 1 81 ? 34.035 -6.976 11.277 1.00 20.37 81 GLU A C 1
ATOM 641 O O . GLU A 1 81 ? 34.198 -6.361 12.332 1.00 22.21 81 GLU A O 1
ATOM 647 N N . ASN A 1 82 ? 33.957 -8.306 11.220 1.00 21.28 82 ASN A N 1
ATOM 648 C CA . ASN A 1 82 ? 34.057 -9.137 12.409 1.00 21.40 82 ASN A CA 1
ATOM 649 C C . ASN A 1 82 ? 35.367 -9.916 12.453 1.00 21.77 82 ASN A C 1
ATOM 650 O O . ASN A 1 82 ? 35.499 -10.856 13.246 1.00 23.18 82 ASN A O 1
ATOM 655 N N . VAL A 1 83 ? 36.339 -9.540 11.633 1.00 22.82 83 VAL A N 1
ATOM 656 C CA . VAL A 1 83 ? 37.662 -10.150 11.622 1.00 20.94 83 VAL A CA 1
ATOM 657 C C . VAL A 1 83 ? 38.694 -9.031 11.675 1.00 21.45 83 VAL A C 1
ATOM 658 O O . VAL A 1 83 ? 38.506 -7.985 11.046 1.00 23.65 83 VAL A O 1
ATOM 662 N N . ILE A 1 84 ? 39.770 -9.241 12.449 1.00 22.69 84 ILE A N 1
ATOM 663 C CA . ILE A 1 84 ? 40.885 -8.295 12.487 1.00 27.54 84 ILE A CA 1
ATOM 664 C C . ILE A 1 84 ? 41.376 -8.035 11.071 1.00 21.20 84 ILE A C 1
ATOM 665 O O . ILE A 1 84 ? 41.491 -8.954 10.257 1.00 24.94 84 ILE A O 1
ATOM 670 N N . GLY A 1 85 ? 41.628 -6.775 10.763 1.00 22.61 85 GLY A N 1
ATOM 671 C CA . GLY A 1 85 ? 42.160 -6.417 9.469 1.00 25.53 85 GLY A CA 1
ATOM 672 C C . GLY A 1 85 ? 43.492 -5.696 9.584 1.00 25.62 85 GLY A C 1
ATOM 673 O O . GLY A 1 85 ? 43.875 -5.199 10.649 1.00 27.51 85 GLY A O 1
ATOM 674 N N . LEU A 1 86 ? 44.219 -5.642 8.486 1.00 24.29 86 LEU A N 1
ATOM 675 C CA . LEU A 1 86 ? 45.549 -5.062 8.477 1.00 23.52 86 LEU A CA 1
ATOM 676 C C . LEU A 1 86 ? 45.399 -3.589 8.123 1.00 22.95 86 LEU A C 1
ATOM 677 O O . LEU A 1 86 ? 45.008 -3.256 7.004 1.00 26.58 86 LEU A O 1
ATOM 682 N N . LEU A 1 87 ? 45.661 -2.707 9.085 1.00 21.08 87 LEU A N 1
ATOM 683 C CA . LEU A 1 87 ? 45.617 -1.280 8.785 1.00 23.35 87 LEU A CA 1
ATOM 684 C C . LEU A 1 87 ? 46.781 -0.877 7.897 1.00 22.72 87 LEU A C 1
ATOM 685 O O . LEU A 1 87 ? 46.615 -0.067 6.980 1.00 24.57 87 LEU A O 1
ATOM 690 N N . ASP A 1 88 ? 47.962 -1.440 8.150 1.00 23.00 88 ASP A N 1
ATOM 691 C CA . ASP A 1 88 ? 49.181 -1.048 7.461 1.00 22.05 88 ASP A CA 1
ATOM 692 C C . ASP A 1 88 ? 50.221 -2.140 7.651 1.00 19.71 88 ASP A C 1
ATOM 693 O O . ASP A 1 88 ? 50.262 -2.796 8.690 1.00 21.88 88 ASP A O 1
ATOM 698 N N . VAL A 1 89 ? 51.077 -2.310 6.655 1.00 19.84 89 VAL A N 1
ATOM 699 C CA . VAL A 1 89 ? 52.298 -3.098 6.809 1.00 22.57 89 VAL A CA 1
ATOM 700 C C . VAL A 1 89 ? 53.442 -2.313 6.171 1.00 24.17 89 VAL A C 1
ATOM 701 O O . VAL A 1 89 ? 53.277 -1.740 5.088 1.00 20.34 89 VAL A O 1
ATOM 705 N N . PHE A 1 90 ? 54.594 -2.253 6.849 1.00 21.72 90 PHE A N 1
ATOM 706 C CA . PHE A 1 90 ? 55.705 -1.470 6.312 1.00 23.84 90 PHE A CA 1
ATOM 707 C C . PHE A 1 90 ? 57.059 -2.070 6.683 1.00 21.27 90 PHE A C 1
ATOM 708 O O . PHE A 1 90 ? 57.185 -2.883 7.608 1.00 21.34 90 PHE A O 1
ATOM 716 N N . THR A 1 91 ? 58.083 -1.636 5.938 1.00 18.61 91 THR A N 1
ATOM 717 C CA . THR A 1 91 ? 59.481 -1.919 6.247 1.00 21.46 91 THR A CA 1
ATOM 718 C C . THR A 1 91 ? 60.285 -0.637 6.085 1.00 21.79 91 THR A C 1
ATOM 719 O O . THR A 1 91 ? 60.011 0.159 5.176 1.00 21.83 91 THR A O 1
ATOM 723 N N . PRO A 1 92 ? 61.273 -0.396 6.941 1.00 24.16 92 PRO A N 1
ATOM 724 C CA . PRO A 1 92 ? 62.182 0.738 6.684 1.00 21.40 92 PRO A CA 1
ATOM 725 C C . PRO A 1 92 ? 63.022 0.533 5.433 1.00 27.58 92 PRO A C 1
ATOM 726 O O . PRO A 1 92 ? 63.451 1.513 4.814 1.00 30.15 92 PRO A O 1
ATOM 730 N N . ALA A 1 93 ? 63.203 -0.716 5.012 1.00 30.59 93 ALA A N 1
ATOM 731 C CA . ALA A 1 93 ? 64.086 -1.040 3.905 1.00 29.77 93 ALA A CA 1
ATOM 732 C C . ALA A 1 93 ? 63.681 -0.319 2.626 1.00 34.01 93 ALA A C 1
ATOM 733 O O . ALA A 1 93 ? 62.503 -0.298 2.249 1.00 33.79 93 ALA A O 1
ATOM 735 N N . ARG A 1 94 ? 64.671 0.272 1.958 1.00 31.59 94 ARG A N 1
ATOM 736 C CA . ARG A 1 94 ? 64.451 0.900 0.669 1.00 30.55 94 ARG A CA 1
ATOM 737 C C . ARG A 1 94 ? 64.610 -0.082 -0.481 1.00 28.96 94 ARG A C 1
ATOM 738 O O . ARG A 1 94 ? 64.261 0.250 -1.617 1.00 35.61 94 ARG A O 1
ATOM 746 N N . SER A 1 95 ? 65.123 -1.279 -0.219 1.00 27.59 95 SER A N 1
ATOM 747 C CA . SER A 1 95 ? 65.271 -2.289 -1.259 1.00 30.90 95 SER A CA 1
ATOM 748 C C . SER A 1 95 ? 65.267 -3.665 -0.612 1.00 28.61 95 SER A C 1
ATOM 749 O O . SER A 1 95 ? 65.452 -3.810 0.598 1.00 30.68 95 SER A O 1
ATOM 752 N N . LEU A 1 96 ? 65.096 -4.681 -1.457 1.00 31.87 96 LEU A N 1
ATOM 753 C CA . LEU A 1 96 ? 65.126 -6.058 -0.987 1.00 28.90 96 LEU A CA 1
ATOM 754 C C . LEU A 1 96 ? 66.444 -6.381 -0.317 1.00 29.38 96 LEU A C 1
ATOM 755 O O . LEU A 1 96 ? 66.485 -7.167 0.637 1.00 28.80 96 LEU A O 1
ATOM 760 N N . GLU A 1 97 ? 67.533 -5.780 -0.780 1.00 31.57 97 GLU A N 1
ATOM 761 C CA . GLU A 1 97 ? 68.825 -6.150 -0.215 1.00 36.84 97 GLU A CA 1
ATOM 762 C C . GLU A 1 97 ? 68.982 -5.605 1.192 1.00 35.09 97 GLU A C 1
ATOM 763 O O . GLU A 1 97 ? 69.687 -6.211 2.009 1.00 39.82 97 GLU A O 1
ATOM 769 N N . GLU A 1 98 ? 68.304 -4.491 1.499 1.00 35.28 98 GLU A N 1
ATOM 770 C CA . GLU A 1 98 ? 68.207 -3.975 2.859 1.00 35.08 98 GLU A CA 1
ATOM 771 C C . GLU A 1 98 ? 67.104 -4.633 3.670 1.00 30.57 98 GLU A C 1
ATOM 772 O O . GLU A 1 98 ? 67.027 -4.391 4.875 1.00 34.06 98 GLU A O 1
ATOM 778 N N . PHE A 1 99 ? 66.254 -5.442 3.048 1.00 29.54 99 PHE A N 1
ATOM 779 C CA . PHE A 1 99 ? 65.029 -5.897 3.693 1.00 26.33 99 PHE A CA 1
ATOM 780 C C . PHE A 1 99 ? 65.348 -6.785 4.886 1.00 28.59 99 PHE A C 1
ATOM 781 O O . PHE A 1 99 ? 65.941 -7.856 4.734 1.00 34.06 99 PHE A O 1
ATOM 789 N N . ASN A 1 100 ? 64.954 -6.339 6.074 1.00 26.80 100 ASN A N 1
ATOM 790 C CA . ASN A 1 100 ? 65.130 -7.131 7.283 1.00 32.47 100 ASN A CA 1
ATOM 791 C C . ASN A 1 100 ? 63.851 -7.195 8.108 1.00 32.57 100 ASN A C 1
ATOM 792 O O . ASN A 1 100 ? 63.462 -8.271 8.573 1.00 33.98 100 ASN A O 1
ATOM 797 N N . ASP A 1 101 ? 63.212 -6.053 8.348 1.00 28.59 101 ASP A N 1
ATOM 798 C CA . ASP A 1 101 ? 62.183 -5.984 9.372 1.00 28.21 101 ASP A CA 1
ATOM 799 C C . ASP A 1 101 ? 60.805 -5.766 8.762 1.00 24.60 101 ASP A C 1
ATOM 800 O O . ASP A 1 101 ? 60.657 -5.085 7.745 1.00 19.13 101 ASP A O 1
ATOM 805 N N . VAL A 1 102 ? 59.810 -6.389 9.387 1.00 22.76 102 VAL A N 1
ATOM 806 C CA . VAL A 1 102 ? 58.416 -6.305 8.987 1.00 21.45 102 VAL A CA 1
ATOM 807 C C . VAL A 1 102 ? 57.623 -5.785 10.181 1.00 25.52 102 VAL A C 1
ATOM 808 O O . VAL A 1 102 ? 57.721 -6.337 11.284 1.00 27.03 102 VAL A O 1
ATOM 812 N N . TYR A 1 103 ? 56.855 -4.715 9.962 1.00 23.95 103 TYR A N 1
ATOM 813 C CA . TYR A 1 103 ? 55.930 -4.186 10.952 1.00 25.50 103 TYR A CA 1
ATOM 814 C C . TYR A 1 103 ? 54.498 -4.318 10.442 1.00 25.48 103 TYR A C 1
ATOM 815 O O . TYR A 1 103 ? 54.217 -4.014 9.276 1.00 23.55 103 TYR A O 1
ATOM 824 N N . LEU A 1 104 ? 53.589 -4.752 11.328 1.00 22.54 104 LEU A N 1
ATOM 825 C CA . LEU A 1 104 ? 52.158 -4.834 11.043 1.00 21.68 104 LEU A CA 1
ATOM 826 C C . LEU A 1 104 ? 51.391 -3.896 11.967 1.00 24.04 104 LEU A C 1
ATOM 827 O O . LEU A 1 104 ? 51.725 -3.771 13.151 1.00 24.72 104 LEU A O 1
ATOM 832 N N . VAL A 1 105 ? 50.356 -3.247 11.432 1.00 20.52 105 VAL A N 1
ATOM 833 C CA . VAL A 1 105 ? 49.576 -2.250 12.164 1.00 24.58 105 VAL A CA 1
ATOM 834 C C . VAL A 1 105 ? 48.097 -2.639 12.153 1.00 24.01 105 VAL A C 1
ATOM 835 O O . VAL A 1 105 ? 47.505 -2.852 11.089 1.00 27.14 105 VAL A O 1
ATOM 839 N N . THR A 1 106 ? 47.500 -2.721 13.334 1.00 30.91 106 THR A N 1
ATOM 840 C CA . THR A 1 106 ? 46.085 -3.040 13.485 1.00 31.39 106 THR A CA 1
ATOM 841 C C . THR A 1 106 ? 45.446 -2.043 14.444 1.00 34.63 106 THR A C 1
ATOM 842 O O . THR A 1 106 ? 46.140 -1.329 15.186 1.00 31.41 106 THR A O 1
ATOM 846 N N A HIS A 1 107 ? 44.113 -1.985 14.425 0.56 35.91 107 HIS A N 1
ATOM 847 N N B HIS A 1 107 ? 44.111 -1.993 14.406 0.44 36.17 107 HIS A N 1
ATOM 848 C CA A HIS A 1 107 ? 43.414 -1.189 15.427 0.56 38.39 107 HIS A CA 1
ATOM 849 C CA B HIS A 1 107 ? 43.352 -1.330 15.459 0.44 39.39 107 HIS A CA 1
ATOM 850 C C A HIS A 1 107 ? 43.656 -1.791 16.808 0.56 37.68 107 HIS A C 1
ATOM 851 C C B HIS A 1 107 ? 43.794 -1.858 16.815 0.44 37.82 107 HIS A C 1
ATOM 852 O O A HIS A 1 107 ? 43.476 -2.995 17.017 0.56 38.11 107 HIS A O 1
ATOM 853 O O B HIS A 1 107 ? 43.867 -3.074 17.023 0.44 37.56 107 HIS A O 1
ATOM 866 N N . LEU A 1 108 ? 44.104 -0.952 17.737 1.00 32.78 108 LEU A N 1
ATOM 867 C CA . LEU A 1 108 ? 44.430 -1.397 19.078 1.00 38.00 108 LEU A CA 1
ATOM 868 C C . LEU A 1 108 ? 43.134 -1.737 19.779 1.00 44.56 108 LEU A C 1
ATOM 869 O O . LEU A 1 108 ? 42.202 -0.920 19.813 1.00 40.63 108 LEU A O 1
ATOM 874 N N . MET A 1 109 ? 43.058 -2.965 20.287 1.00 47.00 109 MET A N 1
ATOM 875 C CA . MET A 1 109 ? 41.824 -3.500 20.844 1.00 59.10 109 MET A CA 1
ATOM 876 C C . MET A 1 109 ? 41.790 -3.259 22.347 1.00 57.16 109 MET A C 1
ATOM 877 O O . MET A 1 109 ? 42.724 -3.634 23.066 1.00 47.68 109 MET A O 1
ATOM 882 N N . GLY A 1 110 ? 40.719 -2.612 22.804 1.00 56.22 110 GLY A N 1
ATOM 883 C CA . GLY A 1 110 ? 40.621 -2.124 24.169 1.00 57.08 110 GLY A CA 1
ATOM 884 C C . GLY A 1 110 ? 40.107 -3.122 25.187 1.00 53.05 110 GLY A C 1
ATOM 885 O O . GLY A 1 110 ? 40.292 -2.913 26.391 1.00 64.82 110 GLY A O 1
ATOM 886 N N . ALA A 1 111 ? 39.465 -4.200 24.735 1.00 39.68 111 ALA A N 1
ATOM 887 C CA . ALA A 1 111 ? 38.962 -5.208 25.659 1.00 34.20 111 ALA A CA 1
ATOM 888 C C . ALA A 1 111 ? 38.666 -6.484 24.896 1.00 31.38 111 ALA A C 1
ATOM 889 O O . ALA A 1 111 ? 38.190 -6.433 23.760 1.00 32.99 111 ALA A O 1
ATOM 891 N N . ASP A 1 112 ? 38.945 -7.620 25.528 1.00 29.38 112 ASP A N 1
ATOM 892 C CA . ASP A 1 112 ? 38.573 -8.914 24.988 1.00 28.46 112 ASP A CA 1
ATOM 893 C C . ASP A 1 112 ? 37.343 -9.431 25.736 1.00 25.28 112 ASP A C 1
ATOM 894 O O . ASP A 1 112 ? 36.850 -8.796 26.666 1.00 23.62 112 ASP A O 1
ATOM 899 N N . LEU A 1 113 ? 36.870 -10.616 25.341 1.00 25.44 113 LEU A N 1
ATOM 900 C CA . LEU A 1 113 ? 35.636 -11.147 25.907 1.00 25.30 113 LEU A CA 1
ATOM 901 C C . LEU A 1 113 ? 35.770 -11.403 27.406 1.00 24.01 113 LEU A C 1
ATOM 902 O O . LEU A 1 113 ? 34.814 -11.179 28.159 1.00 25.23 113 LEU A O 1
ATOM 907 N N . ASN A 1 114 ? 36.955 -11.834 27.865 1.00 23.93 114 ASN A N 1
ATOM 908 C CA . ASN A 1 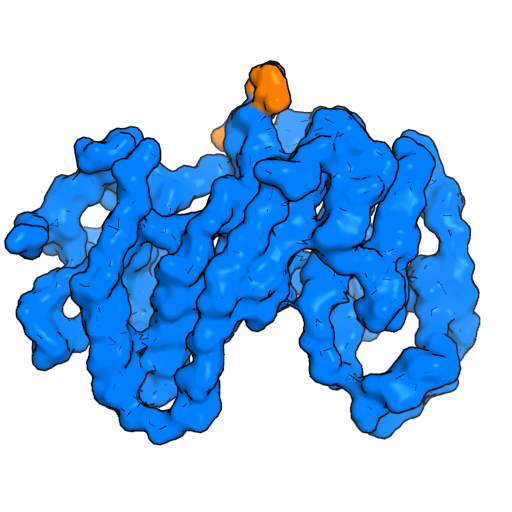114 ? 37.178 -12.020 29.304 1.00 30.63 114 ASN A CA 1
ATOM 909 C C . ASN A 1 114 ? 37.082 -10.707 30.078 1.00 25.52 114 ASN A C 1
ATOM 910 O O . ASN A 1 114 ? 36.515 -10.665 31.176 1.00 23.95 114 ASN A O 1
ATOM 915 N N . ASN A 1 115 ? 37.654 -9.631 29.542 1.00 25.48 115 ASN A N 1
ATOM 916 C CA . ASN A 1 115 ? 37.552 -8.350 30.226 1.00 26.16 115 ASN A CA 1
ATOM 917 C C . ASN A 1 115 ? 36.103 -7.901 30.340 1.00 24.50 115 ASN A C 1
ATOM 918 O O . ASN A 1 115 ? 35.708 -7.307 31.345 1.00 25.42 115 ASN A O 1
ATOM 923 N N . ILE A 1 116 ? 35.301 -8.160 29.309 1.00 24.16 116 ILE A N 1
ATOM 924 C CA . ILE A 1 116 ? 33.884 -7.818 29.357 1.00 22.23 116 ILE A CA 1
ATOM 925 C C . ILE A 1 116 ? 33.193 -8.580 30.490 1.00 21.52 116 ILE A C 1
ATOM 926 O O . ILE A 1 116 ? 32.534 -7.987 31.354 1.00 18.70 116 ILE A O 1
ATOM 931 N N . VAL A 1 117 ? 33.373 -9.908 30.526 1.00 18.91 117 VAL A N 1
ATOM 932 C CA . VAL A 1 117 ? 32.708 -10.736 31.532 1.00 22.38 117 VAL A CA 1
ATOM 933 C C . VAL A 1 117 ? 33.132 -10.335 32.944 1.00 25.43 117 VAL A C 1
ATOM 934 O O . VAL A 1 117 ? 32.347 -10.459 33.894 1.00 24.35 117 VAL A O 1
ATOM 938 N N . LYS A 1 118 ? 34.347 -9.800 33.104 1.00 21.77 118 LYS A N 1
ATOM 939 C CA . LYS A 1 118 ? 34.792 -9.382 34.430 1.00 26.21 118 LYS A CA 1
ATOM 940 C C . LYS A 1 118 ? 34.213 -8.051 34.896 1.00 22.61 118 LYS A C 1
ATOM 941 O O . LYS A 1 118 ? 34.365 -7.724 36.072 1.00 27.89 118 LYS A O 1
ATOM 947 N N . CYS A 1 119 ? 33.515 -7.304 34.043 1.00 25.61 119 CYS A N 1
ATOM 948 C CA . CYS A 1 119 ? 32.988 -5.995 34.414 1.00 24.39 119 CYS A CA 1
ATOM 949 C C . CYS A 1 119 ? 31.471 -5.927 34.458 1.00 27.04 119 CYS A C 1
ATOM 950 O O . CYS A 1 119 ? 30.934 -4.946 34.986 1.00 26.45 119 CYS A O 1
ATOM 953 N N . GLN A 1 120 ? 30.764 -6.908 33.902 1.00 24.76 120 GLN A N 1
ATOM 954 C CA . GLN A 1 120 ? 29.315 -6.869 33.975 1.00 23.42 120 GLN A CA 1
ATOM 955 C C . GLN A 1 120 ? 28.739 -8.258 33.779 1.00 19.70 120 GLN A C 1
ATOM 956 O O . GLN A 1 120 ? 29.437 -9.192 33.378 1.00 23.83 120 GLN A O 1
ATOM 962 N N . LYS A 1 121 ? 27.443 -8.375 34.062 1.00 20.24 121 LYS A N 1
ATOM 963 C CA . LYS A 1 121 ? 26.674 -9.564 33.723 1.00 23.89 121 LYS A CA 1
ATOM 964 C C . LYS A 1 121 ? 26.051 -9.324 32.355 1.00 26.39 121 LYS A C 1
ATOM 965 O O . LYS A 1 121 ? 25.339 -8.331 32.158 1.00 25.66 121 LYS A O 1
ATOM 971 N N . LEU A 1 122 ? 26.370 -10.194 31.401 1.00 27.71 122 LEU A N 1
ATOM 972 C CA . LEU A 1 122 ? 25.801 -10.085 30.068 1.00 27.97 122 LEU A CA 1
ATOM 973 C C . LEU A 1 122 ? 24.334 -10.509 30.075 1.00 26.09 122 LEU A C 1
ATOM 974 O O . LEU A 1 122 ? 23.951 -11.475 30.743 1.00 27.54 122 LEU A O 1
ATOM 979 N N . THR A 1 123 ? 23.506 -9.774 29.335 1.00 26.60 123 THR A N 1
ATOM 980 C CA . THR A 1 123 ? 22.119 -10.176 29.135 1.00 29.58 123 THR A CA 1
ATOM 981 C C . THR A 1 123 ? 22.040 -11.271 28.075 1.00 27.72 123 THR A C 1
ATOM 982 O O . THR A 1 123 ? 23.012 -11.550 27.363 1.00 29.65 123 THR A O 1
ATOM 986 N N . ASP A 1 124 ? 20.869 -11.906 27.962 1.00 28.91 124 ASP A N 1
ATOM 987 C CA . ASP A 1 124 ? 20.718 -12.896 26.894 1.00 30.40 124 ASP A CA 1
ATOM 988 C C . ASP A 1 124 ? 20.864 -12.236 25.529 1.00 28.60 124 ASP A C 1
ATOM 989 O O . ASP A 1 124 ? 21.349 -12.863 24.581 1.00 31.01 124 ASP A O 1
ATOM 994 N N A ASP A 1 125 ? 20.467 -10.968 25.415 0.54 27.76 125 ASP A N 1
ATOM 995 N N B ASP A 1 125 ? 20.482 -10.965 25.417 0.46 28.19 125 ASP A N 1
ATOM 996 C CA A ASP A 1 125 ? 20.617 -10.267 24.147 0.54 28.77 125 ASP A CA 1
ATOM 997 C CA B ASP A 1 125 ? 20.616 -10.263 24.147 0.46 28.58 125 ASP A CA 1
ATOM 998 C C A ASP A 1 125 ? 22.087 -10.023 23.821 0.54 27.63 125 ASP A C 1
ATOM 999 C C B ASP A 1 125 ? 22.077 -9.970 23.816 0.46 27.53 125 ASP A C 1
ATOM 1000 O O A ASP A 1 125 ? 22.500 -10.157 22.664 0.54 25.87 125 ASP A O 1
ATOM 1001 O O B ASP A 1 125 ? 22.464 -10.014 22.643 0.46 25.92 125 ASP A O 1
ATOM 1010 N N . HIS A 1 126 ? 22.892 -9.667 24.828 1.00 26.53 126 HIS A N 1
ATOM 1011 C CA . HIS A 1 126 ? 24.331 -9.516 24.626 1.00 25.70 126 HIS A CA 1
ATOM 1012 C C . HIS A 1 126 ? 24.941 -10.799 24.072 1.00 26.59 126 HIS A C 1
ATOM 1013 O O . HIS A 1 126 ? 25.763 -10.774 23.146 1.00 19.61 126 HIS A O 1
ATOM 1020 N N . VAL A 1 127 ? 24.557 -11.937 24.648 1.00 24.22 127 VAL A N 1
ATOM 1021 C CA . VAL A 1 127 ? 25.100 -13.213 24.210 1.00 21.75 127 VAL A CA 1
ATOM 1022 C C . VAL A 1 127 ? 24.699 -13.499 22.766 1.00 22.64 127 VAL A C 1
ATOM 1023 O O . VAL A 1 127 ? 25.529 -13.906 21.943 1.00 22.00 127 VAL A O 1
ATOM 1027 N N . GLN A 1 128 ? 23.418 -13.306 22.437 1.00 23.64 128 GLN A N 1
ATOM 1028 C CA . GLN A 1 128 ? 22.981 -13.473 21.047 1.00 27.70 128 GLN A CA 1
ATOM 1029 C C . GLN A 1 128 ? 23.861 -12.679 20.086 1.00 23.07 128 GLN A C 1
ATOM 1030 O O . GLN A 1 128 ? 24.332 -13.212 19.073 1.00 24.19 128 GLN A O 1
ATOM 1036 N N . PHE A 1 129 ? 24.080 -11.395 20.385 1.00 17.24 129 PHE A N 1
ATOM 1037 C CA . PHE A 1 129 ? 24.829 -10.534 19.474 1.00 21.39 129 PHE A CA 1
ATOM 1038 C C . PHE A 1 129 ? 26.294 -10.956 19.395 1.00 20.66 129 PHE A C 1
ATOM 1039 O O . PHE A 1 129 ? 26.873 -11.006 18.300 1.00 19.12 129 PHE A O 1
ATOM 1047 N N . LEU A 1 130 ? 26.906 -11.285 20.536 1.00 17.29 130 LEU A N 1
ATOM 1048 C CA . LEU A 1 130 ? 28.302 -11.708 20.509 1.00 15.57 130 LEU A CA 1
ATOM 1049 C C . LEU A 1 130 ? 28.464 -12.972 19.678 1.00 15.33 130 LEU A C 1
ATOM 1050 O O . LEU A 1 130 ? 29.292 -13.027 18.764 1.00 18.99 130 LEU A O 1
ATOM 1055 N N . ILE A 1 131 ? 27.659 -13.990 19.957 1.00 17.62 131 ILE A N 1
ATOM 1056 C CA . ILE A 1 131 ? 27.805 -15.241 19.226 1.00 18.11 131 ILE A CA 1
ATOM 1057 C C . ILE A 1 131 ? 27.505 -15.030 17.752 1.00 19.61 131 ILE A C 1
ATOM 1058 O O . ILE A 1 131 ? 28.233 -15.529 16.890 1.00 19.78 131 ILE A O 1
ATOM 1063 N N . TYR A 1 132 ? 26.427 -14.289 17.441 1.00 21.34 132 TYR A N 1
ATOM 1064 C CA . TYR A 1 132 ? 26.087 -13.983 16.051 1.00 18.99 132 TYR A CA 1
ATOM 1065 C C . TYR A 1 132 ? 27.311 -13.468 15.297 1.00 24.91 132 TYR A C 1
ATOM 1066 O O . TYR A 1 132 ? 27.679 -13.996 14.234 1.00 18.05 132 TYR A O 1
ATOM 1075 N N . GLN A 1 133 ? 27.978 -12.459 15.876 1.00 18.97 133 GLN A N 1
ATOM 1076 C CA . GLN A 1 133 ? 29.133 -11.839 15.235 1.00 23.59 133 GLN A CA 1
ATOM 1077 C C . GLN A 1 133 ? 30.297 -12.813 15.084 1.00 19.86 133 GLN A C 1
ATOM 1078 O O . GLN A 1 133 ? 31.050 -12.734 14.107 1.00 20.03 133 GLN A O 1
ATOM 1084 N N . ILE A 1 134 ? 30.492 -13.717 16.044 1.00 17.18 134 ILE A N 1
ATOM 1085 C CA . ILE A 1 134 ? 31.524 -14.731 15.857 1.00 19.16 134 ILE A CA 1
ATOM 1086 C C . ILE A 1 134 ? 31.200 -15.577 14.635 1.00 19.32 134 ILE A C 1
ATOM 1087 O O . ILE A 1 134 ? 32.054 -15.812 13.764 1.00 17.16 134 ILE A O 1
ATOM 1092 N N . LEU A 1 135 ? 29.940 -16.020 14.543 1.00 21.49 135 LEU A N 1
ATOM 1093 C CA . LEU A 1 135 ? 29.512 -16.872 13.440 1.00 21.09 135 LEU A CA 1
ATOM 1094 C C . LEU A 1 135 ? 29.497 -16.106 12.133 1.00 19.22 135 LEU A C 1
ATOM 1095 O O . LEU A 1 135 ? 29.814 -16.671 11.080 1.00 15.99 135 LEU A O 1
ATOM 1100 N N . ARG A 1 136 ? 29.143 -14.824 12.185 1.00 14.97 136 ARG A N 1
ATOM 1101 C CA . ARG A 1 136 ? 29.231 -13.994 10.992 1.00 20.86 136 ARG A CA 1
ATOM 1102 C C . ARG A 1 136 ? 30.666 -13.954 10.474 1.00 21.78 136 ARG A C 1
ATOM 1103 O O . ARG A 1 136 ? 30.922 -14.204 9.289 1.00 22.90 136 ARG A O 1
ATOM 1111 N N . GLY A 1 137 ? 31.622 -13.681 11.362 1.00 18.75 137 GLY A N 1
ATOM 1112 C CA . GLY A 1 137 ? 33.012 -13.665 10.946 1.00 19.62 137 GLY A CA 1
ATOM 1113 C C . GLY A 1 137 ? 33.497 -15.011 10.441 1.00 21.06 137 GLY A C 1
ATOM 1114 O O . GLY A 1 137 ? 34.280 -15.079 9.488 1.00 21.43 137 GLY A O 1
ATOM 1115 N N . LEU A 1 138 ? 33.042 -16.102 11.071 1.00 19.45 138 LEU A N 1
ATOM 1116 C CA . LEU A 1 138 ? 33.520 -17.433 10.692 1.00 20.49 138 LEU A CA 1
ATOM 1117 C C . LEU A 1 138 ? 33.003 -17.850 9.322 1.00 19.75 138 LEU A C 1
ATOM 1118 O O . LEU A 1 138 ? 33.748 -18.430 8.525 1.00 21.41 138 LEU A O 1
ATOM 1123 N N . LYS A 1 139 ? 31.722 -17.602 9.046 1.00 21.18 139 LYS A N 1
ATOM 1124 C CA . LYS A 1 139 ? 31.204 -17.810 7.696 1.00 23.03 139 LYS A CA 1
ATOM 1125 C C . LYS A 1 139 ? 32.160 -17.232 6.659 1.00 20.90 139 LYS A C 1
ATOM 1126 O O . LYS A 1 139 ? 32.542 -17.906 5.696 1.00 21.23 139 LYS A O 1
ATOM 1132 N N . TYR A 1 140 ? 32.592 -15.990 6.875 1.00 20.34 140 TYR A N 1
ATOM 1133 C CA . TYR A 1 140 ? 33.547 -15.356 5.977 1.00 25.14 140 TYR A CA 1
ATOM 1134 C C . TYR A 1 140 ? 34.888 -16.095 5.960 1.00 21.34 140 TYR A C 1
ATOM 1135 O O . TYR A 1 140 ? 35.403 -16.437 4.893 1.00 21.09 140 TYR A O 1
ATOM 1144 N N . ILE A 1 141 ? 35.481 -16.329 7.131 1.00 21.30 141 ILE A N 1
ATOM 1145 C CA . ILE A 1 141 ? 36.765 -17.030 7.190 1.00 22.13 141 ILE A CA 1
ATOM 1146 C C . ILE A 1 141 ? 36.659 -18.394 6.509 1.00 24.45 141 ILE A C 1
ATOM 1147 O O . ILE A 1 141 ? 37.441 -18.730 5.612 1.00 22.09 141 ILE A O 1
ATOM 1152 N N . HIS A 1 142 ? 35.660 -19.184 6.904 1.00 25.68 142 HIS A N 1
ATOM 1153 C CA . HIS A 1 142 ? 35.494 -20.524 6.360 1.00 18.36 142 HIS A CA 1
ATOM 1154 C C . HIS A 1 142 ? 35.205 -20.499 4.872 1.00 22.49 142 HIS A C 1
ATOM 1155 O O . HIS A 1 142 ? 35.512 -21.465 4.165 1.00 25.00 142 HIS A O 1
ATOM 1162 N N . SER A 1 143 ? 34.601 -19.421 4.376 1.00 21.97 143 SER A N 1
ATOM 1163 C CA . SER A 1 143 ? 34.320 -19.357 2.952 1.00 21.56 143 SER A CA 1
ATOM 1164 C C . SER A 1 143 ? 35.578 -19.155 2.128 1.00 21.93 143 SER A C 1
ATOM 1165 O O . SER A 1 143 ? 35.528 -19.338 0.912 1.00 28.24 143 SER A O 1
ATOM 1168 N N . ALA A 1 144 ? 36.706 -18.807 2.745 1.00 27.74 144 ALA A N 1
ATOM 1169 C CA . ALA A 1 144 ? 37.992 -18.807 2.050 1.00 32.10 144 ALA A CA 1
ATOM 1170 C C . ALA A 1 144 ? 38.852 -20.042 2.376 1.00 34.82 144 ALA A C 1
ATOM 1171 O O . ALA A 1 144 ? 40.055 -20.043 2.087 1.00 31.78 144 ALA A O 1
ATOM 1173 N N . ASP A 1 145 ? 38.253 -21.095 2.956 1.00 30.09 145 ASP A N 1
ATOM 1174 C CA . ASP A 1 145 ? 38.963 -22.310 3.379 1.00 24.80 145 ASP A CA 1
ATOM 1175 C C . ASP A 1 145 ? 40.134 -21.973 4.289 1.00 30.55 145 ASP A C 1
ATOM 1176 O O . ASP A 1 145 ? 41.236 -22.510 4.165 1.00 35.17 145 ASP A O 1
ATOM 1181 N N . ILE A 1 146 ? 39.886 -21.065 5.211 1.00 31.55 146 ILE A N 1
ATOM 1182 C CA . ILE A 1 146 ? 40.748 -20.825 6.353 1.00 26.16 146 ILE A CA 1
ATOM 1183 C C . ILE A 1 146 ? 40.072 -21.423 7.584 1.00 32.11 146 ILE A C 1
ATOM 1184 O O . ILE A 1 146 ? 38.842 -21.355 7.734 1.00 30.15 146 ILE A O 1
ATOM 1189 N N . ILE A 1 147 ? 40.865 -22.067 8.431 1.00 29.92 147 ILE A N 1
ATOM 1190 C CA . ILE A 1 147 ? 40.425 -22.527 9.739 1.00 21.18 147 ILE A CA 1
ATOM 1191 C C . ILE A 1 147 ? 41.193 -21.711 10.756 1.00 27.05 147 ILE A C 1
ATOM 1192 O O . ILE A 1 147 ? 42.423 -21.615 10.669 1.00 31.62 147 ILE A O 1
ATOM 1197 N N . HIS A 1 148 ? 40.477 -21.091 11.694 1.00 27.88 148 HIS A N 1
ATOM 1198 C CA . HIS A 1 148 ? 41.158 -20.285 12.702 1.00 23.50 148 HIS A CA 1
ATOM 1199 C C . HIS A 1 148 ? 42.000 -21.166 13.623 1.00 26.65 148 HIS A C 1
ATOM 1200 O O . HIS A 1 148 ? 43.166 -20.856 13.895 1.00 31.22 148 HIS A O 1
ATOM 1207 N N . ARG A 1 149 ? 41.416 -22.272 14.096 1.00 21.86 149 ARG A N 1
ATOM 1208 C CA . ARG A 1 149 ? 42.028 -23.309 14.925 1.00 25.76 149 ARG A CA 1
ATOM 1209 C C . ARG A 1 149 ? 42.161 -22.932 16.398 1.00 32.43 149 ARG A C 1
ATOM 1210 O O . ARG A 1 149 ? 42.332 -23.825 17.237 1.00 37.34 149 ARG A O 1
ATOM 1218 N N . ASP A 1 150 ? 42.086 -21.649 16.755 1.00 25.56 150 ASP A N 1
ATOM 1219 C CA . ASP A 1 150 ? 42.340 -21.291 18.150 1.00 28.38 150 ASP A CA 1
ATOM 1220 C C . ASP A 1 150 ? 41.335 -20.263 18.682 1.00 29.20 150 ASP A C 1
ATOM 1221 O O . ASP A 1 150 ? 41.700 -19.310 19.374 1.00 25.32 150 ASP A O 1
ATOM 1226 N N . LEU A 1 151 ? 40.043 -20.461 18.406 1.00 19.06 151 LEU A N 1
ATOM 1227 C CA . LEU A 1 151 ? 39.039 -19.572 18.984 1.00 17.68 151 LEU A CA 1
ATOM 1228 C C . LEU A 1 151 ? 38.959 -19.765 20.492 1.00 19.90 151 LEU A C 1
ATOM 1229 O O . LEU A 1 151 ? 38.936 -20.891 20.983 1.00 25.56 151 LEU A O 1
ATOM 1234 N N . LYS A 1 152 ? 38.906 -18.662 21.220 1.00 22.09 152 LYS A N 1
ATOM 1235 C CA . LYS A 1 152 ? 38.766 -18.636 22.668 1.00 20.88 152 LYS A CA 1
ATOM 1236 C C . LYS A 1 152 ? 38.530 -17.187 23.066 1.00 20.21 152 LYS A C 1
ATOM 1237 O O . LYS A 1 152 ? 38.733 -16.293 22.244 1.00 25.90 152 LYS A O 1
ATOM 1243 N N . PRO A 1 153 ? 38.059 -16.934 24.290 1.00 20.91 153 PRO A N 1
ATOM 1244 C CA . PRO A 1 153 ? 37.647 -15.559 24.639 1.00 20.31 153 PRO A CA 1
ATOM 1245 C C . PRO A 1 153 ? 38.746 -14.519 24.520 1.00 26.23 153 PRO A C 1
ATOM 1246 O O . PRO A 1 153 ? 38.452 -13.372 24.143 1.00 27.64 153 PRO A O 1
ATOM 1250 N N . SER A 1 154 ? 39.999 -14.878 24.821 1.00 23.40 154 SER A N 1
ATOM 1251 C CA . SER A 1 154 ? 41.117 -13.943 24.713 1.00 27.47 154 SER A CA 1
ATOM 1252 C C . SER A 1 154 ? 41.462 -13.576 23.265 1.00 29.70 154 SER A C 1
ATOM 1253 O O . SER A 1 154 ? 42.236 -12.632 23.047 1.00 31.25 154 SER A O 1
ATOM 1256 N N . ASN A 1 155 ? 40.931 -14.303 22.280 1.00 25.01 155 ASN A N 1
ATOM 1257 C CA . ASN A 1 155 ? 41.122 -14.012 20.865 1.00 22.38 155 ASN A CA 1
ATOM 1258 C C . ASN A 1 155 ? 39.918 -13.315 20.256 1.00 23.69 155 ASN A C 1
ATOM 1259 O O . ASN A 1 155 ? 39.745 -13.342 19.032 1.00 24.23 155 ASN A O 1
ATOM 1264 N N . LEU A 1 156 ? 39.054 -12.743 21.090 1.00 24.57 156 LEU A N 1
ATOM 1265 C CA . LEU A 1 156 ? 37.841 -12.068 20.648 1.00 20.39 156 LEU A CA 1
ATOM 1266 C C . LEU A 1 156 ? 37.809 -10.687 21.293 1.00 25.15 156 LEU A C 1
ATOM 1267 O O . LEU A 1 156 ? 37.663 -10.581 22.515 1.00 26.00 156 LEU A O 1
ATOM 1272 N N . ALA A 1 157 ? 37.960 -9.637 20.479 1.00 21.28 157 ALA A N 1
ATOM 1273 C CA . ALA A 1 157 ? 37.947 -8.254 20.948 1.00 16.98 157 ALA A CA 1
ATOM 1274 C C . ALA A 1 157 ? 36.531 -7.687 20.907 1.00 21.18 157 ALA A C 1
ATOM 1275 O O . ALA A 1 157 ? 35.776 -7.947 19.970 1.00 24.03 157 ALA A O 1
ATOM 1277 N N . VAL A 1 158 ? 36.162 -6.911 21.926 1.00 28.04 158 VAL A N 1
ATOM 1278 C CA . VAL A 1 158 ? 34.808 -6.365 22.037 1.00 26.52 158 VAL A CA 1
ATOM 1279 C C . VAL A 1 158 ? 34.908 -4.911 22.475 1.00 26.37 158 VAL A C 1
ATOM 1280 O O . VAL A 1 158 ? 35.676 -4.593 23.387 1.00 36.32 158 VAL A O 1
ATOM 1284 N N . ASN A 1 159 ? 34.132 -4.023 21.832 1.00 27.04 159 ASN A N 1
ATOM 1285 C CA . ASN A 1 159 ? 34.140 -2.615 22.206 1.00 24.79 159 ASN A CA 1
ATOM 1286 C C . ASN A 1 159 ? 32.901 -2.261 23.037 1.00 29.50 159 ASN A C 1
ATOM 1287 O O . ASN A 1 159 ? 32.123 -3.130 23.442 1.00 34.83 159 ASN A O 1
ATOM 1292 N N . GLU A 1 160 ? 32.728 -0.961 23.310 1.00 36.57 160 GLU A N 1
ATOM 1293 C CA . GLU A 1 160 ? 31.649 -0.488 24.170 1.00 35.54 160 GLU A CA 1
ATOM 1294 C C . GLU A 1 160 ? 30.285 -0.659 23.527 1.00 38.34 160 GLU A C 1
ATOM 1295 O O . GLU A 1 160 ? 29.276 -0.672 24.249 1.00 33.12 160 GLU A O 1
ATOM 1301 N N . ASP A 1 161 ? 30.229 -0.772 22.193 1.00 27.81 161 ASP A N 1
ATOM 1302 C CA . ASP A 1 161 ? 28.976 -1.006 21.486 1.00 29.36 161 ASP A CA 1
ATOM 1303 C C . ASP A 1 161 ? 28.652 -2.482 21.350 1.00 30.62 161 ASP A C 1
ATOM 1304 O O . ASP A 1 161 ? 27.702 -2.824 20.639 1.00 32.32 161 ASP A O 1
ATOM 1309 N N . CYS A 1 162 ? 29.426 -3.353 22.012 1.00 31.14 162 CYS A N 1
ATOM 1310 C CA . CYS A 1 162 ? 29.285 -4.804 21.972 1.00 26.27 162 CYS A CA 1
ATOM 1311 C C . CYS A 1 162 ? 29.621 -5.385 20.593 1.00 28.17 162 CYS A C 1
ATOM 1312 O O . CYS A 1 162 ? 29.163 -6.482 20.243 1.00 24.93 162 CYS A O 1
ATOM 1315 N N . GLU A 1 163 ? 30.418 -4.671 19.799 1.00 26.61 163 GLU A N 1
ATOM 1316 C CA . GLU A 1 163 ? 30.843 -5.130 18.481 1.00 26.09 163 GLU A CA 1
ATOM 1317 C C . GLU A 1 163 ? 32.122 -5.952 18.608 1.00 25.52 163 GLU A C 1
ATOM 1318 O O . GLU A 1 163 ? 33.040 -5.581 19.346 1.00 31.62 163 GLU A O 1
ATOM 1324 N N . LEU A 1 164 ? 32.179 -7.070 17.892 1.00 21.27 164 LEU A N 1
ATOM 1325 C CA . LEU A 1 164 ? 33.205 -8.073 18.127 1.00 23.55 164 LEU A CA 1
ATOM 1326 C C . LEU A 1 164 ? 34.043 -8.303 16.880 1.00 20.50 164 LEU A C 1
ATOM 1327 O O . LEU A 1 164 ? 33.558 -8.183 15.750 1.00 20.59 164 LEU A O 1
ATOM 1332 N N . LYS A 1 165 ? 35.306 -8.663 17.110 1.00 19.45 165 LYS A N 1
ATOM 1333 C CA . LYS A 1 165 ? 36.263 -8.974 16.061 1.00 20.34 165 LYS A CA 1
ATOM 1334 C C . LYS A 1 165 ? 37.062 -10.205 16.464 1.00 18.71 165 LYS A C 1
ATOM 1335 O O . LYS A 1 165 ? 37.518 -10.307 17.608 1.00 19.40 165 LYS A O 1
ATOM 1341 N N . ILE A 1 166 ? 37.232 -11.122 15.515 1.00 18.69 166 ILE A N 1
ATOM 1342 C CA . ILE A 1 166 ? 38.103 -12.278 15.681 1.00 16.98 166 ILE A CA 1
ATOM 1343 C C . ILE A 1 166 ? 39.543 -11.846 15.452 1.00 26.13 166 ILE A C 1
ATOM 1344 O O . ILE A 1 166 ? 39.865 -11.252 14.414 1.00 23.13 166 ILE A O 1
ATOM 1349 N N . LEU A 1 167 ? 40.419 -12.174 16.400 1.00 28.76 167 LEU A N 1
ATOM 1350 C CA . LEU A 1 167 ? 41.845 -11.863 16.333 1.00 28.02 167 LEU A CA 1
ATOM 1351 C C . LEU A 1 167 ? 42.659 -13.147 16.202 1.00 34.37 167 LEU A C 1
ATOM 1352 O O . LEU A 1 167 ? 42.135 -14.254 16.340 1.00 34.24 167 LEU A O 1
ATOM 1357 N N . ASP A 1 168 ? 43.954 -12.976 15.911 1.00 42.89 168 ASP A N 1
ATOM 1358 C CA . ASP A 1 168 ? 45.013 -13.936 16.248 1.00 43.99 168 ASP A CA 1
ATOM 1359 C C . ASP A 1 168 ? 44.799 -15.309 15.599 1.00 40.77 168 ASP A C 1
ATOM 1360 O O . ASP A 1 168 ? 44.548 -16.309 16.270 1.00 45.12 168 ASP A O 1
ATOM 1365 N N . PHE A 1 169 ? 44.990 -15.353 14.284 1.00 42.31 169 PHE A N 1
ATOM 1366 C CA . PHE A 1 169 ? 44.915 -16.623 13.567 1.00 50.67 169 PHE A CA 1
ATOM 1367 C C . PHE A 1 169 ? 46.048 -17.581 13.945 1.00 57.68 169 PHE A C 1
ATOM 1368 O O . PHE A 1 169 ? 47.209 -17.180 14.101 1.00 43.97 169 PHE A O 1
ATOM 1376 N N . GLY A 1 170 ? 45.697 -18.862 14.070 1.00 51.64 170 GLY A N 1
ATOM 1377 C CA . GLY A 1 170 ? 46.668 -19.859 14.502 1.00 62.09 170 GLY A CA 1
ATOM 1378 C C . GLY A 1 170 ? 47.697 -20.193 13.427 1.00 70.02 170 GLY A C 1
ATOM 1379 O O . GLY A 1 170 ? 47.369 -20.345 12.248 1.00 57.13 170 GLY A O 1
ATOM 1380 N N . LEU A 1 171 ? 48.964 -20.316 13.869 1.00 68.36 171 LEU A N 1
ATOM 1381 C CA . LEU A 1 171 ? 50.154 -20.752 13.089 1.00 71.00 171 LEU A CA 1
ATOM 1382 C C . LEU A 1 171 ? 50.094 -20.587 11.568 1.00 69.60 171 LEU A C 1
ATOM 1383 O O . LEU A 1 171 ? 50.886 -21.206 10.841 1.00 59.33 171 LEU A O 1
ATOM 1388 N N . ALA A 1 184 ? 43.796 -23.426 30.191 0.86 47.71 184 ALA A N 1
ATOM 1389 C CA . ALA A 1 184 ? 42.889 -22.539 29.442 0.86 61.80 184 ALA A CA 1
ATOM 1390 C C . ALA A 1 184 ? 43.173 -22.577 27.946 0.86 48.71 184 ALA A C 1
ATOM 1391 O O . ALA A 1 184 ? 42.352 -22.163 27.137 0.86 51.46 184 ALA A O 1
ATOM 1393 N N . THR A 1 185 ? 44.354 -23.060 27.575 1.00 62.76 185 THR A N 1
ATOM 1394 C CA . THR A 1 185 ? 44.660 -23.154 26.155 1.00 64.62 185 THR A CA 1
ATOM 1395 C C . THR A 1 185 ? 43.863 -24.279 25.484 1.00 60.89 185 THR A C 1
ATOM 1396 O O . THR A 1 185 ? 43.446 -24.130 24.329 1.00 63.78 185 THR A O 1
ATOM 1400 N N . ARG A 1 186 ? 43.601 -25.385 26.189 1.00 52.00 186 ARG A N 1
ATOM 1401 C CA . ARG A 1 186 ? 42.928 -26.531 25.587 1.00 40.14 186 ARG A CA 1
ATOM 1402 C C . ARG A 1 186 ? 41.416 -26.507 25.742 1.00 33.34 186 ARG A C 1
ATOM 1403 O O . ARG A 1 186 ? 40.733 -27.261 25.045 1.00 33.61 186 ARG A O 1
ATOM 1411 N N . TRP A 1 187 ? 40.880 -25.674 26.631 1.00 31.51 187 TRP A N 1
ATOM 1412 C CA . TRP A 1 187 ? 39.491 -25.818 27.051 1.00 27.75 187 TRP A CA 1
ATOM 1413 C C . TRP A 1 187 ? 38.488 -25.603 25.925 1.00 27.02 187 TRP A C 1
ATOM 1414 O O . TRP A 1 187 ? 37.341 -26.040 26.044 1.00 26.16 187 TRP A O 1
ATOM 1425 N N . TYR A 1 188 ? 38.868 -24.924 24.850 1.00 22.09 188 TYR A N 1
ATOM 1426 C CA . TYR A 1 188 ? 37.929 -24.594 23.797 1.00 17.29 188 TYR A CA 1
ATOM 1427 C C . TYR A 1 188 ? 38.217 -25.386 22.540 1.00 27.36 188 TYR A C 1
ATOM 1428 O O . TYR A 1 188 ? 37.617 -25.124 21.490 1.00 24.00 188 TYR A O 1
ATOM 1437 N N . ARG A 1 189 ? 39.110 -26.361 22.629 1.00 25.09 189 ARG A N 1
ATOM 1438 C CA . ARG A 1 189 ? 39.595 -27.055 21.456 1.00 26.20 189 ARG A CA 1
ATOM 1439 C C . ARG A 1 189 ? 38.777 -28.321 21.211 1.00 30.65 189 ARG A C 1
ATOM 1440 O O . ARG A 1 189 ? 38.365 -29.003 22.156 1.00 29.65 189 ARG A O 1
ATOM 1448 N N . ALA A 1 190 ? 38.499 -28.604 19.933 1.00 27.30 190 ALA A N 1
ATOM 1449 C CA . ALA A 1 190 ? 37.718 -29.783 19.579 1.00 29.62 190 ALA A CA 1
ATOM 1450 C C . ALA A 1 190 ? 38.471 -31.061 19.960 1.00 28.60 190 ALA A C 1
ATOM 1451 O O . ALA A 1 190 ? 39.699 -31.122 19.866 1.00 27.55 190 ALA A O 1
ATOM 1453 N N . PRO A 1 191 ? 37.753 -32.105 20.377 1.00 23.11 191 PRO A N 1
ATOM 1454 C CA . PRO A 1 191 ? 38.439 -33.337 20.804 1.00 27.25 191 PRO A CA 1
ATOM 1455 C C . PRO A 1 191 ? 39.230 -34.023 19.703 1.00 33.32 191 PRO A C 1
ATOM 1456 O O . PRO A 1 191 ? 40.252 -34.664 20.001 1.00 38.98 191 PRO A O 1
ATOM 1460 N N . GLU A 1 192 ? 38.805 -33.915 18.438 1.00 27.26 192 GLU A N 1
ATOM 1461 C CA . GLU A 1 192 ? 39.530 -34.604 17.373 1.00 32.65 192 GLU A CA 1
ATOM 1462 C C . GLU A 1 192 ? 40.842 -33.935 16.985 1.00 34.96 192 GLU A C 1
ATOM 1463 O O . GLU A 1 192 ? 41.571 -34.497 16.165 1.00 41.62 192 GLU A O 1
ATOM 1469 N N . ILE A 1 193 ? 41.156 -32.749 17.499 1.00 30.91 193 ILE A N 1
ATOM 1470 C CA . ILE A 1 193 ? 42.485 -32.189 17.308 1.00 31.87 193 ILE A CA 1
ATOM 1471 C C . ILE A 1 193 ? 43.258 -32.078 18.606 1.00 36.44 193 ILE A C 1
ATOM 1472 O O . ILE A 1 193 ? 44.498 -32.042 18.564 1.00 35.01 193 ILE A O 1
ATOM 1477 N N . MET A 1 194 ? 42.574 -32.050 19.750 1.00 31.31 194 MET A N 1
ATOM 1478 C CA . MET A 1 194 ? 43.245 -32.160 21.032 1.00 31.63 194 MET A CA 1
ATOM 1479 C C . MET A 1 194 ? 44.055 -33.446 21.134 1.00 33.65 194 MET A C 1
ATOM 1480 O O . MET A 1 194 ? 45.080 -33.476 21.816 1.00 34.13 194 MET A O 1
ATOM 1485 N N . LEU A 1 195 ? 43.617 -34.519 20.473 1.00 40.62 195 LEU A N 1
ATOM 1486 C CA . LEU A 1 195 ? 44.338 -35.787 20.518 1.00 36.62 195 LEU A CA 1
ATOM 1487 C C . LEU A 1 195 ? 44.691 -36.288 19.123 1.00 37.10 195 LEU A C 1
ATOM 1488 O O . LEU A 1 195 ? 45.005 -37.474 18.956 1.00 37.29 195 LEU A O 1
ATOM 1493 N N . ASN A 1 196 ? 44.610 -35.414 18.117 1.00 41.29 196 ASN A N 1
ATOM 1494 C CA . ASN A 1 196 ? 45.105 -35.700 16.771 1.00 44.94 196 ASN A CA 1
ATOM 1495 C C . ASN A 1 196 ? 44.401 -36.902 16.137 1.00 38.90 196 ASN A C 1
ATOM 1496 O O . ASN A 1 196 ? 45.031 -37.728 15.478 1.00 40.71 196 ASN A O 1
ATOM 1501 N N . TRP A 1 197 ? 43.078 -36.993 16.311 1.00 40.23 197 TRP A N 1
ATOM 1502 C CA . TRP A 1 197 ? 42.343 -38.165 15.825 1.00 36.17 197 TRP A CA 1
ATOM 1503 C C . TRP A 1 197 ? 42.303 -38.228 14.306 1.00 34.33 197 TRP A C 1
ATOM 1504 O O . TRP A 1 197 ? 42.333 -39.316 13.724 1.00 36.22 197 TRP A O 1
ATOM 1515 N N . MET A 1 198 ? 42.209 -37.083 13.645 1.00 42.31 198 MET A N 1
ATOM 1516 C CA . MET A 1 198 ? 41.960 -37.078 12.214 1.00 46.20 198 MET A 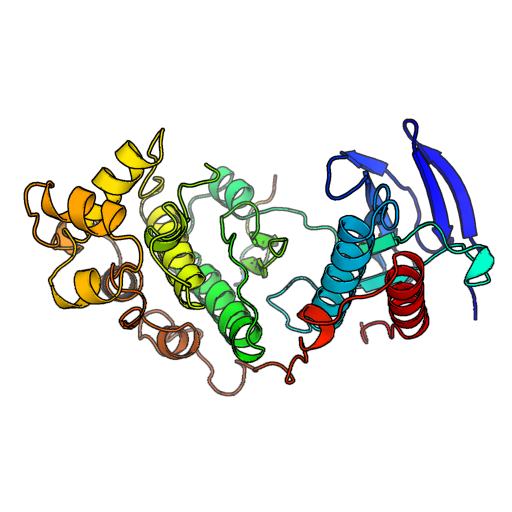CA 1
ATOM 1517 C C . MET A 1 198 ? 42.326 -35.714 11.648 1.00 50.93 198 MET A C 1
ATOM 1518 O O . MET A 1 198 ? 42.511 -34.733 12.377 1.00 43.73 198 MET A O 1
ATOM 1523 N N . HIS A 1 199 ? 42.421 -35.670 10.323 1.00 53.10 199 HIS A N 1
ATOM 1524 C CA . HIS A 1 199 ? 42.471 -34.400 9.623 1.00 50.62 199 HIS A CA 1
ATOM 1525 C C . HIS A 1 199 ? 41.162 -33.652 9.847 1.00 55.77 199 HIS A C 1
ATOM 1526 O O . HIS A 1 199 ? 40.077 -34.149 9.525 1.00 59.38 199 HIS A O 1
ATOM 1533 N N . TYR A 1 200 ? 41.266 -32.465 10.418 1.00 51.51 200 TYR A N 1
ATOM 1534 C CA . TYR A 1 200 ? 40.103 -31.754 10.919 1.00 55.98 200 TYR A CA 1
ATOM 1535 C C . TYR A 1 200 ? 39.521 -30.771 9.907 1.00 53.82 200 TYR A C 1
ATOM 1536 O O . TYR A 1 200 ? 40.253 -30.094 9.177 1.00 54.64 200 TYR A O 1
ATOM 1545 N N . ASN A 1 201 ? 38.194 -30.664 9.900 1.00 41.80 201 ASN A N 1
ATOM 1546 C CA . ASN A 1 201 ? 37.554 -29.681 9.047 1.00 47.83 201 ASN A CA 1
ATOM 1547 C C . ASN A 1 201 ? 37.377 -28.363 9.808 1.00 44.35 201 ASN A C 1
ATOM 1548 O O . ASN A 1 201 ? 37.814 -28.198 10.951 1.00 39.76 201 ASN A O 1
ATOM 1553 N N . GLN A 1 202 ? 36.729 -27.401 9.151 1.00 40.36 202 GLN A N 1
ATOM 1554 C CA . GLN A 1 202 ? 36.544 -26.095 9.751 1.00 33.02 202 GLN A CA 1
ATOM 1555 C C . GLN A 1 202 ? 35.522 -26.103 10.878 1.00 31.40 202 GLN A C 1
ATOM 1556 O O . GLN A 1 202 ? 35.407 -25.100 11.588 1.00 31.28 202 GLN A O 1
ATOM 1562 N N . THR A 1 203 ? 34.806 -27.203 11.078 1.00 31.74 203 THR A N 1
ATOM 1563 C CA . THR A 1 203 ? 33.858 -27.276 12.181 1.00 36.78 203 THR A CA 1
ATOM 1564 C C . THR A 1 203 ? 34.549 -27.454 13.512 1.00 30.96 203 THR A C 1
ATOM 1565 O O . THR A 1 203 ? 33.879 -27.493 14.547 1.00 24.80 203 THR A O 1
ATOM 1569 N N . VAL A 1 204 ? 35.874 -27.575 13.495 1.00 28.47 204 VAL A N 1
ATOM 1570 C CA . VAL A 1 204 ? 36.664 -27.453 14.713 1.00 24.96 204 VAL A CA 1
ATOM 1571 C C . VAL A 1 204 ? 36.432 -26.088 15.373 1.00 34.43 204 VAL A C 1
ATOM 1572 O O . VAL A 1 204 ? 36.399 -25.973 16.613 1.00 27.60 204 VAL A O 1
ATOM 1576 N N . ASP A 1 205 ? 36.229 -25.041 14.561 1.00 24.44 205 ASP A N 1
ATOM 1577 C CA . ASP A 1 205 ? 35.912 -23.730 15.103 1.00 21.79 205 ASP A CA 1
ATOM 1578 C C . ASP A 1 205 ? 34.502 -23.680 15.679 1.00 25.38 205 ASP A C 1
ATOM 1579 O O . ASP A 1 205 ? 34.257 -22.957 16.652 1.00 22.53 205 ASP A O 1
ATOM 1584 N N . ILE A 1 206 ? 33.554 -24.409 15.086 1.00 21.91 206 ILE A N 1
ATOM 1585 C CA . ILE A 1 206 ? 32.192 -24.395 15.614 1.00 25.61 206 ILE A CA 1
ATOM 1586 C C . ILE A 1 206 ? 32.152 -24.993 17.019 1.00 21.86 206 ILE A C 1
ATOM 1587 O O . ILE A 1 206 ? 31.456 -24.484 17.912 1.00 21.67 206 ILE A O 1
ATOM 1592 N N . TRP A 1 207 ? 32.905 -26.073 17.240 1.00 21.33 207 TRP A N 1
ATOM 1593 C CA . TRP A 1 207 ? 33.068 -26.596 18.589 1.00 19.04 207 TRP A CA 1
ATOM 1594 C C . TRP A 1 207 ? 33.537 -25.498 19.530 1.00 19.95 207 TRP A C 1
ATOM 1595 O O . TRP A 1 207 ? 33.005 -25.332 20.630 1.00 19.56 207 TRP A O 1
ATOM 1606 N N . SER A 1 208 ? 34.538 -24.725 19.105 1.00 22.55 208 SER A N 1
ATOM 1607 C CA . SER A 1 208 ? 35.042 -23.654 19.956 1.00 19.42 208 SER A CA 1
ATOM 1608 C C . SER A 1 208 ? 33.934 -22.669 20.316 1.00 18.58 208 SER A C 1
ATOM 1609 O O . SER A 1 208 ? 33.772 -22.315 21.490 1.00 21.56 208 SER A O 1
ATOM 1612 N N . VAL A 1 209 ? 33.145 -22.233 19.318 1.00 18.96 209 VAL A N 1
ATOM 1613 C CA . VAL A 1 209 ? 32.040 -21.301 19.568 1.00 20.50 209 VAL A CA 1
ATOM 1614 C C . VAL A 1 209 ? 31.070 -21.888 20.578 1.00 23.99 209 VAL A C 1
ATOM 1615 O O . VAL A 1 209 ? 30.561 -21.1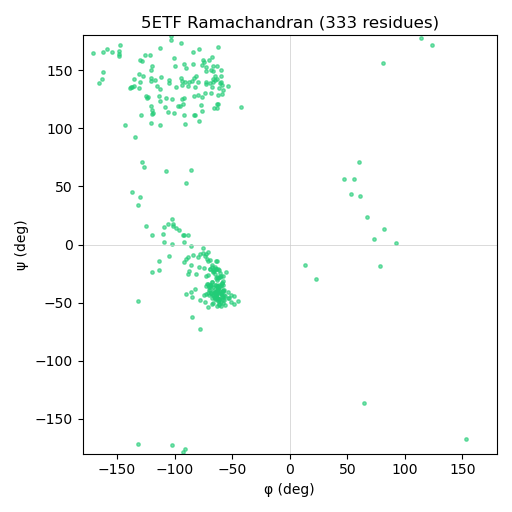78 21.453 1.00 24.42 209 VAL A O 1
ATOM 1619 N N . GLY A 1 210 ? 30.797 -23.191 20.479 1.00 20.78 210 GLY A N 1
ATOM 1620 C CA . GLY A 1 210 ? 29.955 -23.818 21.481 1.00 21.53 210 GLY A CA 1
ATOM 1621 C C . GLY A 1 210 ? 30.503 -23.638 22.887 1.00 23.36 210 GLY A C 1
ATOM 1622 O O . GLY A 1 210 ? 29.774 -23.255 23.812 1.00 17.81 210 GLY A O 1
ATOM 1623 N N . CYS A 1 211 ? 31.803 -23.911 23.068 1.00 21.72 211 CYS A N 1
ATOM 1624 C CA . CYS A 1 211 ? 32.390 -23.778 24.398 1.00 19.54 211 CYS A CA 1
ATOM 1625 C C . CYS A 1 211 ? 32.329 -22.335 24.873 1.00 18.18 211 CYS A C 1
ATOM 1626 O O . CYS A 1 211 ? 32.001 -22.072 26.035 1.00 19.95 211 CYS A O 1
ATOM 1629 N N . ILE A 1 212 ? 32.589 -21.384 23.973 1.00 18.77 212 ILE A N 1
ATOM 1630 C CA . ILE A 1 212 ? 32.466 -19.968 24.322 1.00 20.35 212 ILE A CA 1
ATOM 1631 C C . ILE A 1 212 ? 31.024 -19.622 24.684 1.00 18.62 212 ILE A C 1
ATOM 1632 O O . ILE A 1 212 ? 30.763 -18.972 25.700 1.00 18.60 212 ILE A O 1
ATOM 1637 N N . MET A 1 213 ? 30.064 -20.079 23.879 1.00 15.96 213 MET A N 1
ATOM 1638 C CA . MET A 1 213 ? 28.668 -19.737 24.136 1.00 19.57 213 MET A CA 1
ATOM 1639 C C . MET A 1 213 ? 28.187 -20.303 25.473 1.00 23.68 213 MET A C 1
ATOM 1640 O O . MET A 1 213 ? 27.518 -19.606 26.254 1.00 20.05 213 MET A O 1
ATOM 1645 N N . ALA A 1 214 ? 28.509 -21.576 25.754 1.00 19.27 214 ALA A N 1
ATOM 1646 C CA . ALA A 1 214 ? 28.059 -22.184 27.008 1.00 18.64 214 ALA A CA 1
ATOM 1647 C C . ALA A 1 214 ? 28.623 -21.439 28.205 1.00 17.49 214 ALA A C 1
ATOM 1648 O O . ALA A 1 214 ? 27.925 -21.241 29.200 1.00 25.03 214 ALA A O 1
ATOM 1650 N N . GLU A 1 215 ? 29.864 -20.963 28.094 1.00 20.15 215 GLU A N 1
ATOM 1651 C CA . GLU A 1 215 ? 30.511 -20.224 29.172 1.00 22.33 215 GLU A CA 1
ATOM 1652 C C . GLU A 1 215 ? 29.888 -18.847 29.371 1.00 28.70 215 GLU A C 1
ATOM 1653 O O . GLU A 1 215 ? 29.794 -18.358 30.503 1.00 25.65 215 GLU A O 1
ATOM 1659 N N . LEU A 1 216 ? 29.481 -18.187 28.284 1.00 30.18 216 LEU A N 1
ATOM 1660 C CA . LEU A 1 216 ? 28.836 -16.889 28.443 1.00 26.49 216 LEU A CA 1
ATOM 1661 C C . LEU A 1 216 ? 27.482 -17.011 29.122 1.00 25.27 216 LEU A C 1
ATOM 1662 O O . LEU A 1 216 ? 27.072 -16.089 29.839 1.00 26.87 216 LEU A O 1
ATOM 1667 N N . LEU A 1 217 ? 26.775 -18.125 28.890 1.00 23.97 217 LEU A N 1
ATOM 1668 C CA . LEU A 1 217 ? 25.438 -18.334 29.446 1.00 22.26 217 LEU A CA 1
ATOM 1669 C C . LEU A 1 217 ? 25.489 -18.746 30.916 1.00 28.34 217 LEU A C 1
ATOM 1670 O O . LEU A 1 217 ? 24.755 -18.190 31.740 1.00 28.97 217 LEU A O 1
ATOM 1675 N N . THR A 1 218 ? 26.347 -19.721 31.266 1.00 29.51 218 THR A N 1
ATOM 1676 C CA . THR A 1 218 ? 26.413 -20.239 32.637 1.00 32.46 218 THR A CA 1
ATOM 1677 C C . THR A 1 218 ? 27.382 -19.477 33.536 1.00 33.53 218 THR A C 1
ATOM 1678 O O . THR A 1 218 ? 27.217 -19.491 34.761 1.00 34.61 218 THR A O 1
ATOM 1682 N N . GLY A 1 219 ? 28.391 -18.825 32.972 1.00 29.86 219 GLY A N 1
ATOM 1683 C CA . GLY A 1 219 ? 29.430 -18.224 33.780 1.00 26.48 219 GLY A CA 1
ATOM 1684 C C . GLY A 1 219 ? 30.508 -19.175 34.237 1.00 29.62 219 GLY A C 1
ATOM 1685 O O . GLY A 1 219 ? 31.278 -18.822 35.132 1.00 33.88 219 GLY A O 1
ATOM 1686 N N . ARG A 1 220 ? 30.575 -20.376 33.657 1.00 34.43 220 ARG A N 1
ATOM 1687 C CA . ARG A 1 220 ? 31.579 -21.392 33.951 1.00 27.42 220 ARG A CA 1
ATOM 1688 C C . ARG A 1 220 ? 32.220 -21.841 32.656 1.00 29.91 220 ARG A C 1
ATOM 1689 O O . ARG A 1 220 ? 31.541 -21.997 31.636 1.00 28.21 220 ARG A O 1
ATOM 1697 N N . THR A 1 221 ? 33.504 -22.140 32.728 1.00 23.63 221 THR A N 1
ATOM 1698 C CA . THR A 1 221 ? 34.121 -22.865 31.637 1.00 32.51 221 THR A CA 1
ATOM 1699 C C . THR A 1 221 ? 33.433 -24.213 31.470 1.00 27.26 221 THR A C 1
ATOM 1700 O O . THR A 1 221 ? 33.111 -24.892 32.450 1.00 29.45 221 THR A O 1
ATOM 1704 N N . LEU A 1 222 ? 33.206 -24.601 30.216 1.00 24.78 222 LEU A N 1
ATOM 1705 C CA . LEU A 1 222 ? 32.435 -25.813 29.964 1.00 29.42 222 LEU A CA 1
ATOM 1706 C C . LEU A 1 222 ? 33.239 -27.068 30.279 1.00 29.52 222 LEU A C 1
ATOM 1707 O O . LEU A 1 222 ? 32.749 -27.960 30.979 1.00 34.99 222 LEU A O 1
ATOM 1712 N N . PHE A 1 223 ? 34.469 -27.158 29.760 1.00 28.81 223 PHE A N 1
ATOM 1713 C CA . PHE A 1 223 ? 35.324 -28.345 29.874 1.00 23.77 223 PHE A CA 1
ATOM 1714 C C . PHE A 1 223 ? 36.699 -27.986 30.444 1.00 27.66 223 PHE A C 1
ATOM 1715 O O . PHE A 1 223 ? 37.715 -28.119 29.753 1.00 30.47 223 PHE A O 1
ATOM 1723 N N . PRO A 1 224 ? 36.784 -27.560 31.713 1.00 28.83 224 PRO A N 1
ATOM 1724 C CA . PRO A 1 224 ? 38.089 -27.119 32.251 1.00 30.84 224 PRO A CA 1
ATOM 1725 C C . PRO A 1 224 ? 38.926 -28.281 32.788 1.00 28.81 224 PRO A C 1
ATOM 1726 O O . PRO A 1 224 ? 39.220 -28.369 33.985 1.00 32.01 224 PRO A O 1
ATOM 1730 N N . GLY A 1 225 ? 39.313 -29.196 31.889 1.00 29.02 225 GLY A N 1
ATOM 1731 C CA . GLY A 1 225 ? 40.181 -30.285 32.269 1.00 32.41 225 GLY A CA 1
ATOM 1732 C C . GLY A 1 225 ? 41.635 -29.856 32.436 1.00 34.17 225 GLY A C 1
ATOM 1733 O O . GLY A 1 225 ? 42.096 -28.872 31.859 1.00 34.57 225 GLY A O 1
ATOM 1734 N N . THR A 1 226 ? 42.365 -30.615 33.261 1.00 35.71 226 THR A N 1
ATOM 1735 C CA . THR A 1 226 ? 43.790 -30.350 33.481 1.00 30.67 226 THR A CA 1
ATOM 1736 C C . THR A 1 226 ? 44.625 -30.878 32.315 1.00 37.19 226 THR A C 1
ATOM 1737 O O . THR A 1 226 ? 45.110 -30.104 31.483 1.00 46.32 226 THR A O 1
ATOM 1741 N N . ASP A 1 227 ? 44.767 -32.195 32.210 1.00 32.45 227 ASP A N 1
ATOM 1742 C CA . ASP A 1 227 ? 45.451 -32.781 31.068 1.00 29.85 227 ASP A CA 1
ATOM 1743 C C . ASP A 1 227 ? 44.450 -33.176 29.977 1.00 31.73 227 ASP A C 1
ATOM 1744 O O . ASP A 1 227 ? 43.230 -33.156 30.177 1.00 31.48 227 ASP A O 1
ATOM 1749 N N . HIS A 1 228 ? 44.997 -33.590 28.823 1.00 27.68 228 HIS A N 1
ATOM 1750 C CA . HIS A 1 228 ? 44.183 -33.952 27.661 1.00 27.08 228 HIS A CA 1
ATOM 1751 C C . HIS A 1 228 ? 43.169 -35.054 27.984 1.00 30.86 228 HIS A C 1
ATOM 1752 O O . HIS A 1 228 ? 42.042 -35.039 27.471 1.00 31.17 228 HIS A O 1
ATOM 1759 N N . ILE A 1 229 ? 43.564 -36.039 28.797 1.00 34.81 229 ILE A N 1
ATOM 1760 C CA . ILE A 1 229 ? 42.687 -37.172 29.101 1.00 27.23 229 ILE A CA 1
ATOM 1761 C C . ILE A 1 229 ? 41.540 -36.735 30.005 1.00 30.67 229 ILE A C 1
ATOM 1762 O O . ILE A 1 229 ? 40.361 -36.986 29.715 1.00 29.06 229 ILE A O 1
ATOM 1767 N N . ASP A 1 230 ? 41.876 -36.104 31.134 1.00 25.84 230 ASP A N 1
ATOM 1768 C CA . ASP A 1 230 ? 40.861 -35.504 31.993 1.00 28.66 230 ASP A CA 1
ATOM 1769 C C . ASP A 1 230 ? 39.880 -34.651 31.183 1.00 32.34 230 ASP A C 1
ATOM 1770 O O . ASP A 1 230 ? 38.659 -34.751 31.359 1.00 26.97 230 ASP A O 1
ATOM 1775 N N . GLN A 1 231 ? 40.390 -33.834 30.259 1.00 34.98 231 GLN A N 1
ATOM 1776 C CA . GLN A 1 231 ? 39.490 -33.028 29.445 1.00 29.66 231 GLN A CA 1
ATOM 1777 C C . GLN A 1 231 ? 38.612 -33.898 28.564 1.00 31.84 231 GLN A C 1
ATOM 1778 O O . GLN A 1 231 ? 37.398 -33.672 28.464 1.00 34.84 231 GLN A O 1
ATOM 1784 N N . LEU A 1 232 ? 39.209 -34.899 27.910 1.00 32.34 232 LEU A N 1
ATOM 1785 C CA . LEU A 1 232 ? 38.435 -35.746 27.010 1.00 32.51 232 LEU A CA 1
ATOM 1786 C C . LEU A 1 232 ? 37.293 -36.441 27.739 1.00 31.77 232 LEU A C 1
ATOM 1787 O O . LEU A 1 232 ? 36.217 -36.643 27.157 1.00 30.94 232 LEU A O 1
ATOM 1792 N N . LYS A 1 233 ? 37.489 -36.773 29.017 1.00 25.17 233 LYS A N 1
ATOM 1793 C CA . LYS A 1 233 ? 36.438 -37.463 29.751 1.00 29.00 233 LYS A CA 1
ATOM 1794 C C . LYS A 1 233 ? 35.284 -36.527 30.083 1.00 29.49 233 LYS A C 1
ATOM 1795 O O . LYS A 1 233 ? 34.122 -36.951 30.096 1.00 33.11 233 LYS A O 1
ATOM 1801 N N . LEU A 1 234 ? 35.578 -35.256 30.376 1.00 30.71 234 LEU A N 1
ATOM 1802 C CA . LEU A 1 234 ? 34.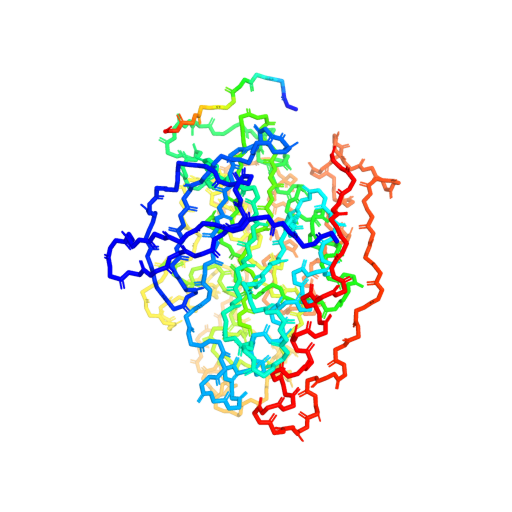506 -34.289 30.605 1.00 26.10 234 LEU A CA 1
ATOM 1803 C C . LEU A 1 234 ? 33.698 -34.066 29.335 1.00 29.43 234 LEU A C 1
ATOM 1804 O O . LEU A 1 234 ? 32.470 -33.974 29.377 1.00 29.70 234 LEU A O 1
ATOM 1809 N N . ILE A 1 235 ? 34.375 -33.979 28.194 1.00 30.01 235 ILE A N 1
ATOM 1810 C CA . ILE A 1 235 ? 33.680 -33.872 26.918 1.00 28.73 235 ILE A CA 1
ATOM 1811 C C . ILE A 1 235 ? 32.789 -35.089 26.686 1.00 36.49 235 ILE A C 1
ATOM 1812 O O . ILE A 1 235 ? 31.592 -34.947 26.394 1.00 32.51 235 ILE A O 1
ATOM 1817 N N . LEU A 1 236 ? 33.359 -36.309 26.799 1.00 29.28 236 LEU A N 1
ATOM 1818 C CA . LEU A 1 236 ? 32.590 -37.526 26.520 1.00 28.72 236 LEU A CA 1
ATOM 1819 C C . LEU A 1 236 ? 31.471 -37.758 27.528 1.00 31.58 236 LEU A C 1
ATOM 1820 O O . LEU A 1 236 ? 30.484 -38.434 27.207 1.00 30.62 236 LEU A O 1
ATOM 1825 N N . ARG A 1 237 ? 31.592 -37.204 28.732 1.00 31.03 237 ARG A N 1
ATOM 1826 C CA . ARG A 1 237 ? 30.501 -37.305 29.691 1.00 32.18 237 ARG A CA 1
ATOM 1827 C C . ARG A 1 237 ? 29.276 -36.514 29.237 1.00 36.70 237 ARG A C 1
ATOM 1828 O O . ARG A 1 237 ? 28.139 -36.914 29.516 1.00 42.15 237 ARG A O 1
ATOM 1836 N N . LEU A 1 238 ? 29.479 -35.401 28.535 1.00 32.74 238 LEU A N 1
ATOM 1837 C CA . LEU A 1 238 ? 28.359 -34.604 28.062 1.00 30.17 238 LEU A CA 1
ATOM 1838 C C . LEU A 1 238 ? 27.816 -35.112 26.735 1.00 32.32 238 LEU A C 1
ATOM 1839 O O . LEU A 1 238 ? 26.597 -35.226 26.561 1.00 30.14 238 LEU A O 1
ATOM 1844 N N . VAL A 1 239 ? 28.705 -35.425 25.791 1.00 31.56 239 VAL A N 1
ATOM 1845 C CA . VAL A 1 239 ? 28.300 -35.673 24.413 1.00 35.04 239 VAL A CA 1
ATOM 1846 C C . VAL A 1 239 ? 28.263 -37.149 24.074 1.00 31.12 239 VAL A C 1
ATOM 1847 O O . VAL A 1 239 ? 27.963 -37.491 22.927 1.00 34.28 239 VAL A O 1
ATOM 1851 N N . GLY A 1 240 ? 28.570 -38.029 25.023 1.00 29.24 240 GLY A N 1
ATOM 1852 C CA . GLY A 1 240 ? 28.595 -39.454 24.767 1.00 27.08 240 GLY A CA 1
ATOM 1853 C C . GLY A 1 240 ? 29.878 -39.923 24.095 1.00 30.71 240 GLY A C 1
ATOM 1854 O O . GLY A 1 240 ? 30.582 -39.173 23.419 1.00 34.28 240 GLY A O 1
ATOM 1855 N N . THR A 1 241 ? 30.182 -41.208 24.286 1.00 31.31 241 THR A N 1
ATOM 1856 C CA . THR A 1 241 ? 31.378 -41.781 23.688 1.00 33.64 241 THR A CA 1
ATOM 1857 C C . THR A 1 241 ? 31.164 -41.984 22.185 1.00 31.09 241 THR A C 1
ATOM 1858 O O . THR A 1 241 ? 30.027 -42.060 21.711 1.00 35.37 241 THR A O 1
ATOM 1862 N N . PRO A 1 242 ? 32.244 -42.043 21.409 1.00 29.67 242 PRO A N 1
ATOM 1863 C CA . PRO A 1 242 ? 32.096 -42.202 19.955 1.00 34.28 242 PRO A CA 1
ATOM 1864 C C . PRO A 1 242 ? 31.369 -43.484 19.591 1.00 32.48 242 PRO A C 1
ATOM 1865 O O . PRO A 1 242 ? 31.581 -44.533 20.197 1.00 33.63 242 PRO A O 1
ATOM 1869 N N . GLY A 1 243 ? 30.499 -43.386 18.590 1.00 34.50 243 GLY A N 1
ATOM 1870 C CA . GLY A 1 243 ? 29.851 -44.550 18.029 1.00 30.21 243 GLY A CA 1
ATOM 1871 C C . GLY A 1 243 ? 30.631 -45.082 16.849 1.00 38.71 243 GLY A C 1
ATOM 1872 O O . GLY A 1 243 ? 31.675 -44.553 16.471 1.00 46.28 243 GLY A O 1
ATOM 1873 N N . ALA A 1 244 ? 30.094 -46.140 16.245 1.00 36.18 244 ALA A N 1
ATOM 1874 C CA . ALA A 1 244 ? 30.849 -46.853 15.217 1.00 36.06 244 ALA A CA 1
ATOM 1875 C C . ALA A 1 244 ? 31.220 -45.941 14.052 1.00 40.95 244 ALA A C 1
ATOM 1876 O O . ALA A 1 244 ? 32.360 -45.985 13.559 1.00 37.89 244 ALA A O 1
ATOM 1878 N N . GLU A 1 245 ? 30.275 -45.105 13.598 1.00 40.94 245 GLU A N 1
ATOM 1879 C CA . GLU A 1 245 ? 30.511 -44.318 12.390 1.00 38.72 245 GLU A CA 1
ATOM 1880 C C . GLU A 1 245 ? 31.674 -43.358 12.587 1.00 42.63 245 GLU A C 1
ATOM 1881 O O . GLU A 1 245 ? 32.461 -43.121 11.659 1.00 43.65 245 GLU A O 1
ATOM 1887 N N . LEU A 1 246 ? 31.802 -42.804 13.797 1.00 40.54 246 LEU A N 1
ATOM 1888 C CA . LEU A 1 246 ? 32.932 -41.934 14.101 1.00 41.02 246 LEU A CA 1
ATOM 1889 C C . LEU A 1 246 ? 34.232 -42.728 14.248 1.00 38.21 246 LEU A C 1
ATOM 1890 O O . LEU A 1 246 ? 35.272 -42.308 13.730 1.00 38.52 246 LEU A O 1
ATOM 1895 N N . LEU A 1 247 ? 34.194 -43.881 14.935 1.00 36.29 247 LEU A N 1
ATOM 1896 C CA . LEU A 1 247 ? 35.387 -44.719 15.054 1.00 34.37 247 LEU A CA 1
ATOM 1897 C C . LEU A 1 247 ? 35.983 -45.040 13.696 1.00 38.63 247 LEU A C 1
ATOM 1898 O O . LEU A 1 247 ? 37.206 -45.037 13.536 1.00 45.40 247 LEU A O 1
ATOM 1903 N N . LYS A 1 248 ? 35.137 -45.321 12.705 1.00 37.91 248 LYS A N 1
ATOM 1904 C CA . LYS A 1 248 ? 35.637 -45.669 11.380 1.00 39.56 248 LYS A CA 1
ATOM 1905 C C . LYS A 1 248 ? 36.391 -44.510 10.736 1.00 42.13 248 LYS A C 1
ATOM 1906 O O . LYS A 1 248 ? 37.218 -44.733 9.839 1.00 48.06 248 LYS A O 1
ATOM 1912 N N . LYS A 1 249 ? 36.148 -43.282 11.188 1.00 38.51 249 LYS A N 1
ATOM 1913 C CA . LYS A 1 249 ? 36.809 -42.107 10.636 1.00 35.96 249 LYS A CA 1
ATOM 1914 C C . LYS A 1 249 ? 38.095 -41.738 11.374 1.00 34.43 249 LYS A C 1
ATOM 1915 O O . LYS A 1 249 ? 38.723 -40.734 11.034 1.00 41.16 249 LYS A O 1
ATOM 1921 N N . ILE A 1 250 ? 38.511 -42.501 12.371 1.00 35.64 250 ILE A N 1
ATOM 1922 C CA . ILE A 1 250 ? 39.704 -42.168 13.138 1.00 39.65 250 ILE A CA 1
ATOM 1923 C C . ILE A 1 250 ? 40.878 -42.965 12.582 1.00 39.34 250 ILE A C 1
ATOM 1924 O O . ILE A 1 250 ? 40.855 -44.201 12.589 1.00 40.90 250 ILE A O 1
ATOM 1929 N N . SER A 1 251 ? 41.901 -42.238 12.103 1.00 43.70 251 SER A N 1
ATOM 1930 C CA . SER A 1 251 ? 43.042 -42.842 11.409 1.00 45.93 251 SER A CA 1
ATOM 1931 C C . SER A 1 251 ? 43.893 -43.693 12.348 1.00 48.26 251 SER A C 1
ATOM 1932 O O . SER A 1 251 ? 44.215 -44.846 12.031 1.00 48.27 251 SER A O 1
ATOM 1935 N N . SER A 1 252 ? 44.289 -43.131 13.495 1.00 47.91 252 SER A N 1
ATOM 1936 C CA . SER A 1 252 ? 45.178 -43.836 14.418 1.00 48.03 252 SER A CA 1
ATOM 1937 C C . SER A 1 252 ? 44.528 -45.110 14.947 1.00 47.78 252 SER A C 1
ATOM 1938 O O . SER A 1 252 ? 43.467 -45.061 15.579 1.00 49.30 252 SER A O 1
ATOM 1941 N N . GLU A 1 253 ? 45.175 -46.252 14.701 1.00 46.92 253 GLU A N 1
ATOM 1942 C CA . GLU A 1 253 ? 44.709 -47.499 15.298 1.00 43.32 253 GLU A CA 1
ATOM 1943 C C . GLU A 1 253 ? 44.732 -47.414 16.819 1.00 46.04 253 GLU A C 1
ATOM 1944 O O . GLU A 1 253 ? 43.848 -47.954 17.495 1.00 39.15 253 GLU A O 1
ATOM 1950 N N . SER A 1 254 ? 45.728 -46.719 17.377 1.00 48.79 254 SER A N 1
ATOM 1951 C CA . SER A 1 254 ? 45.839 -46.641 18.829 1.00 44.62 254 SER A CA 1
ATOM 1952 C C . SER A 1 254 ? 44.724 -45.786 19.418 1.00 36.62 254 SER A C 1
ATOM 1953 O O . SER A 1 254 ? 44.211 -46.076 20.505 1.00 35.14 254 SER A O 1
ATOM 1956 N N . ALA A 1 255 ? 44.329 -44.733 18.713 1.00 38.60 255 ALA A N 1
ATOM 1957 C CA . ALA A 1 255 ? 43.229 -43.915 19.195 1.00 28.64 255 ALA A CA 1
ATOM 1958 C C . ALA A 1 255 ? 41.952 -44.732 19.273 1.00 38.99 255 ALA A C 1
ATOM 1959 O O . ALA A 1 255 ? 41.261 -44.722 20.300 1.00 42.80 255 ALA A O 1
ATOM 1961 N N . ARG A 1 256 ? 41.631 -45.472 18.202 1.00 38.80 256 ARG A N 1
ATOM 1962 C CA . ARG A 1 256 ? 40.413 -46.280 18.217 1.00 40.66 256 ARG A CA 1
ATOM 1963 C C . ARG A 1 256 ? 40.462 -47.309 19.334 1.00 42.87 256 ARG A C 1
ATOM 1964 O O . ARG A 1 256 ? 39.454 -47.540 20.019 1.00 45.21 256 ARG A O 1
ATOM 1972 N N . ASN A 1 257 ? 41.634 -47.917 19.552 1.00 35.71 257 ASN A N 1
ATOM 1973 C CA . ASN A 1 257 ? 41.772 -48.879 20.642 1.00 39.05 257 ASN A CA 1
ATOM 1974 C C . ASN A 1 257 ? 41.574 -48.215 22.004 1.00 37.47 257 ASN A C 1
ATOM 1975 O O . ASN A 1 257 ? 40.907 -48.784 22.878 1.00 39.92 257 ASN A O 1
ATOM 1980 N N . TYR A 1 258 ? 42.119 -47.006 22.205 1.00 38.76 258 TYR A N 1
ATOM 1981 C CA . TYR A 1 258 ? 41.867 -46.298 23.459 1.00 31.56 258 TYR A CA 1
ATOM 1982 C C . TYR A 1 258 ? 40.382 -46.009 23.628 1.00 34.85 258 TYR A C 1
ATOM 1983 O O . TYR A 1 258 ? 39.807 -46.245 24.698 1.00 38.01 258 TYR A O 1
ATOM 1992 N N . ILE A 1 259 ? 39.745 -45.503 22.569 1.00 38.36 259 ILE A N 1
ATOM 1993 C CA . ILE A 1 259 ? 38.322 -45.174 22.615 1.00 36.26 259 ILE A CA 1
ATOM 1994 C C . ILE A 1 259 ? 37.485 -46.405 22.933 1.00 39.02 259 ILE A C 1
ATOM 1995 O O . ILE A 1 259 ? 36.533 -46.340 23.724 1.00 36.73 259 ILE A O 1
ATOM 2000 N N . GLN A 1 260 ? 37.821 -47.543 22.318 1.00 34.82 260 GLN A N 1
ATOM 2001 C CA . GLN A 1 260 ? 37.077 -48.772 22.555 1.00 34.14 260 GLN A CA 1
ATOM 2002 C C . GLN A 1 260 ? 37.250 -49.299 23.972 1.00 35.72 260 GLN A C 1
ATOM 2003 O O . GLN A 1 260 ? 36.418 -50.088 24.428 1.00 35.96 260 GLN A O 1
ATOM 2009 N N . SER A 1 261 ? 38.291 -48.870 24.687 1.00 43.24 261 SER A N 1
ATOM 2010 C CA . SER A 1 261 ? 38.496 -49.278 26.073 1.00 34.38 261 SER A CA 1
ATOM 2011 C C . SER A 1 261 ? 37.627 -48.508 27.056 1.00 34.64 261 SER A C 1
ATOM 2012 O O . SER A 1 261 ? 37.566 -48.879 28.232 1.00 39.81 261 SER A O 1
ATOM 2015 N N . LEU A 1 262 ? 36.971 -47.442 26.621 1.00 35.47 262 LEU A N 1
ATOM 2016 C CA . LEU A 1 262 ? 36.218 -46.619 27.544 1.00 34.89 262 LEU A CA 1
ATOM 2017 C C . LEU A 1 262 ? 34.848 -47.229 27.771 1.00 39.07 262 LEU A C 1
ATOM 2018 O O . LEU A 1 262 ? 34.247 -47.796 26.855 1.00 42.89 262 LEU A O 1
ATOM 2023 N N . THR A 1 263 ? 34.363 -47.134 29.003 1.00 40.20 263 THR A N 1
ATOM 2024 C CA . THR A 1 263 ? 32.980 -47.506 29.260 1.00 45.98 263 THR A CA 1
ATOM 2025 C C . THR A 1 263 ? 32.057 -46.596 28.464 1.00 41.98 263 THR A C 1
ATOM 2026 O O . THR A 1 263 ? 32.171 -45.369 28.525 1.00 41.89 263 THR A O 1
ATOM 2030 N N . GLN A 1 264 ? 31.136 -47.189 27.719 1.00 43.52 264 GLN A N 1
ATOM 2031 C CA . GLN A 1 264 ? 30.308 -46.376 26.846 1.00 40.56 264 GLN A CA 1
ATOM 2032 C C . GLN A 1 264 ? 29.402 -45.456 27.652 1.00 41.37 264 GLN A C 1
ATOM 2033 O O . GLN A 1 264 ? 29.025 -45.744 28.791 1.00 41.00 264 GLN A O 1
ATOM 2039 N N . MET A 1 265 ? 29.111 -44.296 27.068 1.00 44.37 265 MET A N 1
ATOM 2040 C CA . MET A 1 265 ? 28.350 -43.269 27.741 1.00 40.29 265 MET A CA 1
ATOM 2041 C C . MET A 1 265 ? 27.385 -42.675 26.735 1.00 38.56 265 MET A C 1
ATOM 2042 O O . MET A 1 265 ? 27.764 -42.411 25.583 1.00 36.55 265 MET A O 1
ATOM 2047 N N . PRO A 1 266 ? 26.136 -42.490 27.128 1.00 46.81 266 PRO A N 1
ATOM 2048 C CA . PRO A 1 266 ? 25.167 -41.853 26.239 1.00 39.51 266 PRO A CA 1
ATOM 2049 C C . PRO A 1 266 ? 25.273 -40.344 26.338 1.00 37.87 266 PRO A C 1
ATOM 2050 O O . PRO A 1 266 ? 25.741 -39.787 27.335 1.00 38.96 266 PRO A O 1
ATOM 2054 N N . LYS A 1 267 ? 24.841 -39.690 25.266 1.00 37.83 267 LYS A N 1
ATOM 2055 C CA . LYS A 1 267 ? 24.728 -38.242 25.278 1.00 34.20 267 LYS A CA 1
ATOM 2056 C C . LYS A 1 267 ? 23.780 -37.816 26.393 1.00 33.89 267 LYS A C 1
ATOM 2057 O O . LYS A 1 267 ? 22.752 -38.455 26.628 1.00 37.11 267 LYS A O 1
ATOM 2063 N N . MET A 1 268 ? 24.158 -36.766 27.116 1.00 35.41 268 MET A N 1
ATOM 2064 C CA . MET A 1 268 ? 23.263 -36.155 28.086 1.00 30.69 268 MET A CA 1
ATOM 2065 C C . MET A 1 268 ? 22.190 -35.327 27.381 1.00 32.01 268 MET A C 1
ATOM 2066 O O . MET A 1 268 ? 22.329 -34.926 26.219 1.00 35.36 268 MET A O 1
ATOM 2071 N N . ASN A 1 269 ? 21.096 -35.101 28.103 1.00 30.42 269 ASN A N 1
ATOM 2072 C CA . ASN A 1 269 ? 20.042 -34.170 27.712 1.00 28.99 269 ASN A CA 1
ATOM 2073 C C . ASN A 1 269 ? 20.500 -32.779 28.123 1.00 28.99 269 ASN A C 1
ATOM 2074 O O . ASN A 1 269 ? 20.611 -32.490 29.320 1.00 29.30 269 ASN A O 1
ATOM 2079 N N . PHE A 1 270 ? 20.797 -31.922 27.141 1.00 25.92 270 PHE A N 1
ATOM 2080 C CA . PHE A 1 270 ? 21.397 -30.635 27.473 1.00 28.23 270 PHE A CA 1
ATOM 2081 C C . PHE A 1 270 ? 20.469 -29.792 28.328 1.00 23.60 270 PHE A C 1
ATOM 2082 O O . PHE A 1 270 ? 20.940 -28.969 29.112 1.00 26.36 270 PHE A O 1
ATOM 2090 N N . ALA A 1 271 ? 19.153 -29.966 28.184 1.00 30.06 271 ALA A N 1
ATOM 2091 C CA . ALA A 1 271 ? 18.222 -29.183 28.991 1.00 31.45 271 ALA A CA 1
ATOM 2092 C C . ALA A 1 271 ? 18.407 -29.443 30.483 1.00 28.98 271 ALA A C 1
ATOM 2093 O O . ALA A 1 271 ? 18.039 -28.597 31.306 1.00 32.05 271 ALA A O 1
ATOM 2095 N N . ASN A 1 272 ? 18.991 -30.585 30.843 1.00 31.86 272 ASN A N 1
ATOM 2096 C CA . ASN A 1 272 ? 19.331 -30.869 32.226 1.00 35.36 272 ASN A CA 1
ATOM 2097 C C . ASN A 1 272 ? 20.637 -30.211 32.649 1.00 37.04 272 ASN A C 1
ATOM 2098 O O . ASN A 1 272 ? 20.819 -29.942 33.841 1.00 41.08 272 ASN A O 1
ATOM 2103 N N . VAL A 1 273 ? 21.537 -29.934 31.706 1.00 34.92 273 VAL A N 1
ATOM 2104 C CA . VAL A 1 273 ? 22.817 -29.297 32.015 1.00 32.24 273 VAL A CA 1
ATOM 2105 C C . VAL A 1 273 ? 22.687 -27.778 32.053 1.00 33.96 273 VAL A C 1
ATOM 2106 O O . VAL A 1 273 ? 23.261 -27.119 32.921 1.00 28.77 273 VAL A O 1
ATOM 2110 N N . PHE A 1 274 ? 21.934 -27.200 31.117 1.00 35.38 274 PHE A N 1
ATOM 2111 C CA . PHE A 1 274 ? 21.770 -25.753 31.063 1.00 30.19 274 PHE A CA 1
ATOM 2112 C C . PHE A 1 274 ? 20.379 -25.334 31.516 1.00 29.29 274 PHE A C 1
ATOM 2113 O O . PHE A 1 274 ? 19.623 -24.770 30.729 1.00 32.95 274 PHE A O 1
ATOM 2121 N N . ILE A 1 275 ? 20.032 -25.587 32.778 1.00 25.42 275 ILE A N 1
ATOM 2122 C CA . ILE A 1 275 ? 18.702 -25.246 33.268 1.00 27.66 275 ILE A CA 1
ATOM 2123 C C . ILE A 1 275 ? 18.539 -23.735 33.340 1.00 32.89 275 ILE A C 1
ATOM 2124 O O . ILE A 1 275 ? 19.368 -23.029 33.938 1.00 38.13 275 ILE A O 1
ATOM 2129 N N . GLY A 1 276 ? 17.446 -23.228 32.771 1.00 34.88 276 GLY A N 1
ATOM 2130 C CA . GLY A 1 276 ? 17.133 -21.812 32.872 1.00 31.58 276 GLY A CA 1
ATOM 2131 C C . GLY A 1 276 ? 17.664 -20.952 31.746 1.00 32.61 276 GLY A C 1
ATOM 2132 O O . GLY A 1 276 ? 17.475 -19.728 31.773 1.00 36.61 276 GLY A O 1
ATOM 2133 N N . ALA A 1 277 ? 18.330 -21.542 30.764 1.00 35.50 277 ALA A N 1
ATOM 2134 C CA . ALA A 1 277 ? 18.778 -20.807 29.594 1.00 34.65 277 ALA A CA 1
ATOM 2135 C C . ALA A 1 277 ? 17.696 -20.842 28.523 1.00 35.63 277 ALA A C 1
ATOM 2136 O O . ALA A 1 277 ? 16.891 -21.780 28.458 1.00 34.79 277 ALA A O 1
ATOM 2138 N N . ASN A 1 278 ? 17.674 -19.794 27.693 1.00 31.39 278 ASN A N 1
ATOM 2139 C CA . ASN A 1 278 ? 16.832 -19.745 26.501 1.00 33.30 278 ASN A CA 1
ATOM 2140 C C . ASN A 1 278 ? 16.884 -21.094 25.789 1.00 28.76 278 ASN A C 1
ATOM 2141 O O . ASN A 1 278 ? 17.963 -21.527 25.360 1.00 31.28 278 ASN A O 1
ATOM 2146 N N . PRO A 1 279 ? 15.755 -21.794 25.659 1.00 29.53 279 PRO A N 1
ATOM 2147 C CA . PRO A 1 279 ? 15.780 -23.117 24.991 1.00 28.35 279 PRO A CA 1
ATOM 2148 C C . PRO A 1 279 ? 16.321 -23.074 23.562 1.00 31.28 279 PRO A C 1
ATOM 2149 O O . PRO A 1 279 ? 16.876 -24.075 23.078 1.00 25.93 279 PRO A O 1
ATOM 2153 N N . LEU A 1 280 ? 16.193 -21.934 22.871 1.00 27.72 280 LEU A N 1
ATOM 2154 C CA . LEU A 1 280 ? 16.810 -21.813 21.553 1.00 23.69 280 LEU A CA 1
ATOM 2155 C C . LEU A 1 280 ? 18.331 -21.777 21.662 1.00 27.20 280 LEU A C 1
ATOM 2156 O O . LEU A 1 280 ? 19.035 -22.383 20.841 1.00 26.56 280 LEU A O 1
ATOM 2161 N N . ALA A 1 281 ? 18.859 -21.094 22.685 1.00 25.16 281 ALA A N 1
ATOM 2162 C CA . ALA A 1 281 ? 20.296 -21.139 22.947 1.00 25.83 281 ALA A CA 1
ATOM 2163 C C . ALA A 1 281 ? 20.772 -22.573 23.180 1.00 22.34 281 ALA A C 1
ATOM 2164 O O . ALA A 1 281 ? 21.737 -23.026 22.557 1.00 21.02 281 ALA A O 1
ATOM 2166 N N . VAL A 1 282 ? 20.094 -23.307 24.074 1.00 26.91 282 VAL A N 1
ATOM 2167 C CA . VAL A 1 282 ? 20.439 -24.705 24.344 1.00 18.49 282 VAL A CA 1
ATOM 2168 C C . VAL A 1 282 ? 20.354 -25.534 23.071 1.00 22.10 282 VAL A C 1
ATOM 2169 O O . VAL A 1 282 ? 21.169 -26.436 22.840 1.00 28.60 282 VAL A O 1
ATOM 2173 N N . ASP A 1 283 ? 19.347 -25.269 22.238 1.00 20.81 283 ASP A N 1
ATOM 2174 C CA . ASP A 1 283 ? 19.187 -26.040 21.010 1.00 20.79 283 ASP A CA 1
ATOM 2175 C C . ASP A 1 283 ? 20.369 -25.831 20.063 1.00 23.36 283 ASP A C 1
ATOM 2176 O O . ASP A 1 283 ? 20.869 -26.786 19.457 1.00 24.08 283 ASP A O 1
ATOM 2181 N N . LEU A 1 284 ? 20.822 -24.583 19.918 1.00 20.30 284 LEU A N 1
ATOM 2182 C CA . LEU A 1 284 ? 21.988 -24.298 19.089 1.00 22.15 284 LEU A CA 1
ATOM 2183 C C . LEU A 1 284 ? 23.255 -24.942 19.653 1.00 24.32 284 LEU A C 1
ATOM 2184 O O . LEU A 1 284 ? 24.077 -25.459 18.889 1.00 24.35 284 LEU A O 1
ATOM 2189 N N . LEU A 1 285 ? 23.444 -24.906 20.982 1.00 23.49 285 LEU A N 1
ATOM 2190 C CA . LEU A 1 285 ? 24.583 -25.595 21.600 1.00 26.94 285 LEU A CA 1
ATOM 2191 C C . LEU A 1 285 ? 24.566 -27.089 21.304 1.00 24.27 285 LEU A C 1
ATOM 2192 O O . LEU A 1 285 ? 25.618 -27.694 21.069 1.00 23.05 285 LEU A O 1
ATOM 2197 N N A GLU A 1 286 ? 23.385 -27.715 21.339 0.62 23.47 286 GLU A N 1
ATOM 2198 N N B GLU A 1 286 ? 23.378 -27.697 21.332 0.38 25.36 286 GLU A N 1
ATOM 2199 C CA A GLU A 1 286 ? 23.302 -29.126 20.967 0.62 26.53 286 GLU A CA 1
ATOM 2200 C CA B GLU A 1 286 ? 23.233 -29.100 20.962 0.38 26.41 286 GLU A CA 1
ATOM 2201 C C A GLU A 1 286 ? 23.765 -29.358 19.533 0.62 28.43 286 GLU A C 1
ATOM 2202 C C B GLU A 1 286 ? 23.717 -29.360 19.540 0.38 28.35 286 GLU A C 1
ATOM 2203 O O A GLU A 1 286 ? 24.335 -30.412 19.225 0.62 29.34 286 GLU A O 1
ATOM 2204 O O B GLU A 1 286 ? 24.266 -30.430 19.253 0.38 29.02 286 GLU A O 1
ATOM 2215 N N . LYS A 1 287 ? 23.525 -28.396 18.639 1.00 28.23 287 LYS A N 1
ATOM 2216 C CA . LYS A 1 287 ? 23.959 -28.541 17.258 1.00 25.34 287 LYS A CA 1
ATOM 2217 C C . LYS A 1 287 ? 25.434 -28.196 17.049 1.00 26.04 287 LYS A C 1
ATOM 2218 O O . LYS A 1 287 ? 26.017 -28.638 16.052 1.00 23.04 287 LYS A O 1
ATOM 2224 N N . MET A 1 288 ? 26.0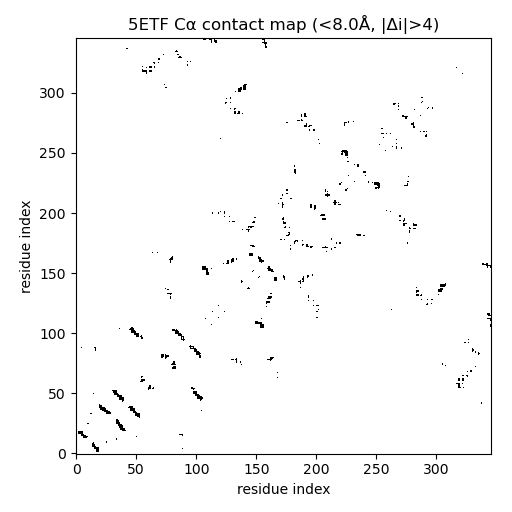57 -27.447 17.965 1.00 23.54 288 MET A N 1
ATOM 2225 C CA . MET A 1 288 ? 27.477 -27.120 17.854 1.00 23.88 288 MET A CA 1
ATOM 2226 C C . MET A 1 288 ? 28.381 -28.145 18.533 1.00 21.92 288 MET A C 1
ATOM 2227 O O . MET A 1 288 ? 29.434 -28.504 17.992 1.00 22.25 288 MET A O 1
ATOM 2232 N N . LEU A 1 289 ? 28.014 -28.603 19.722 1.00 26.42 289 LEU A N 1
ATOM 2233 C CA . LEU A 1 289 ? 28.838 -29.552 20.467 1.00 24.89 289 LEU A CA 1
ATOM 2234 C C . LEU A 1 289 ? 28.489 -31.000 20.134 1.00 29.77 289 LEU A C 1
ATOM 2235 O O . LEU A 1 289 ? 28.214 -31.803 21.026 1.00 32.64 289 LEU A O 1
ATOM 2240 N N . VAL A 1 290 ? 28.490 -31.348 18.849 1.00 25.71 290 VAL A N 1
ATOM 2241 C CA . VAL A 1 290 ? 28.336 -32.734 18.429 1.00 26.29 290 VAL A CA 1
ATOM 2242 C C . VAL A 1 290 ? 29.733 -33.305 18.273 1.00 27.91 290 VAL A C 1
ATOM 2243 O O . VAL A 1 290 ? 30.616 -32.645 17.719 1.00 30.90 290 VAL A O 1
ATOM 2247 N N . LEU A 1 291 ? 29.938 -34.539 18.747 1.00 29.25 291 LEU A N 1
ATOM 2248 C CA . LEU A 1 291 ? 31.284 -35.110 18.776 1.00 26.16 291 LEU A CA 1
ATOM 2249 C C . LEU A 1 291 ? 31.833 -35.343 17.374 1.00 21.97 291 LEU A C 1
ATOM 2250 O O . LEU A 1 291 ? 33.007 -35.063 17.108 1.00 29.51 291 LEU A O 1
ATOM 2255 N N . ASP A 1 292 ? 31.013 -35.869 16.475 1.00 25.33 292 ASP A N 1
ATOM 2256 C CA . ASP A 1 292 ? 31.399 -36.093 15.088 1.00 25.67 292 ASP A CA 1
ATOM 2257 C C . ASP A 1 292 ? 31.381 -34.758 14.335 1.00 28.46 292 ASP A C 1
ATOM 2258 O O . ASP A 1 292 ? 30.322 -34.145 14.152 1.00 25.12 292 ASP A O 1
ATOM 2263 N N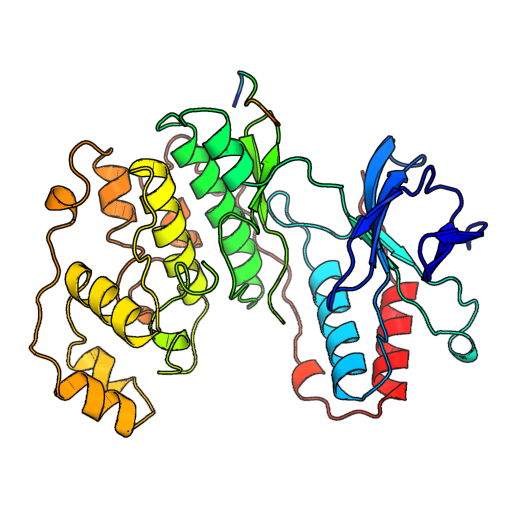 . SER A 1 293 ? 32.553 -34.312 13.884 1.00 27.14 293 SER A N 1
ATOM 2264 C CA . SER A 1 293 ? 32.642 -32.993 13.269 1.00 26.23 293 SER A CA 1
ATOM 2265 C C . SER A 1 293 ? 31.841 -32.913 11.981 1.00 30.25 293 SER A C 1
ATOM 2266 O O . SER A 1 293 ? 31.419 -31.822 11.586 1.00 35.47 293 SER A O 1
ATOM 2269 N N . ASP A 1 294 ? 31.612 -34.040 11.309 1.00 28.12 294 ASP A N 1
ATOM 2270 C CA . ASP A 1 294 ? 30.845 -33.97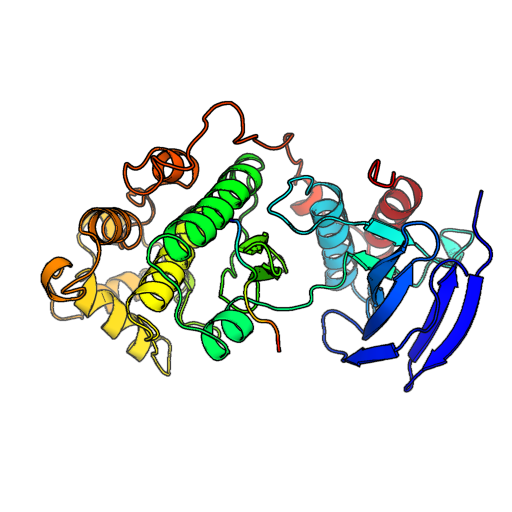8 10.072 1.00 29.39 294 ASP A CA 1
ATOM 2271 C C . ASP A 1 294 ? 29.382 -33.606 10.300 1.00 30.88 294 ASP A C 1
ATOM 2272 O O . ASP A 1 294 ? 28.705 -33.196 9.348 1.00 25.60 294 ASP A O 1
ATOM 2277 N N . LYS A 1 295 ? 28.881 -33.732 11.531 1.00 24.63 295 LYS A N 1
ATOM 2278 C CA . LYS A 1 295 ? 27.485 -33.458 11.837 1.00 20.06 295 LYS A CA 1
ATOM 2279 C C . LYS A 1 295 ? 27.290 -32.194 12.655 1.00 22.92 295 LYS A C 1
ATOM 2280 O O . LYS A 1 295 ? 26.150 -31.869 13.016 1.00 23.46 295 LYS A O 1
ATOM 2286 N N . ARG A 1 296 ? 28.365 -31.473 12.965 1.00 26.94 296 ARG A N 1
ATOM 2287 C CA . ARG A 1 296 ? 28.204 -30.173 13.593 1.00 29.08 296 ARG A CA 1
ATOM 2288 C C . ARG A 1 296 ? 27.590 -29.191 12.604 1.00 20.30 296 ARG A C 1
ATOM 2289 O O . ARG A 1 296 ? 27.795 -29.277 11.394 1.00 26.13 296 ARG A O 1
ATOM 2297 N N . ILE A 1 297 ? 26.840 -28.242 13.143 1.00 20.70 297 ILE A N 1
ATOM 2298 C CA . ILE A 1 297 ? 26.297 -27.160 12.344 1.00 22.85 297 ILE A CA 1
ATOM 2299 C C . ILE A 1 297 ? 27.445 -26.307 11.805 1.00 23.49 297 ILE A C 1
ATOM 2300 O O . ILE A 1 297 ? 28.475 -26.134 12.468 1.00 23.38 297 ILE A O 1
ATOM 2305 N N . THR A 1 298 ? 27.317 -25.839 10.563 1.00 21.67 298 THR A N 1
ATOM 2306 C CA . THR A 1 298 ? 28.312 -24.936 10.008 1.00 18.24 298 THR A CA 1
ATOM 2307 C C . THR A 1 298 ? 27.996 -23.513 10.431 1.00 22.88 298 THR A C 1
ATOM 2308 O O . THR A 1 298 ? 26.896 -23.203 10.893 1.00 28.02 298 THR A O 1
ATOM 2312 N N . ALA A 1 299 ? 28.975 -22.629 10.251 1.00 22.38 299 ALA A N 1
ATOM 2313 C CA . ALA A 1 299 ? 28.762 -21.234 10.614 1.00 22.98 299 ALA A CA 1
ATOM 2314 C C . ALA A 1 299 ? 27.597 -20.640 9.826 1.00 21.95 299 ALA A C 1
ATOM 2315 O O . ALA A 1 299 ? 26.769 -19.908 10.385 1.00 23.61 299 ALA A O 1
ATOM 2317 N N . ALA A 1 300 ? 27.511 -20.956 8.529 1.00 20.45 300 ALA A N 1
ATOM 2318 C CA . ALA A 1 300 ? 26.469 -20.381 7.681 1.00 18.64 300 ALA A CA 1
ATOM 2319 C C . ALA A 1 300 ? 25.086 -20.898 8.060 1.00 17.27 300 ALA A C 1
ATOM 2320 O O . ALA A 1 300 ? 24.127 -20.123 8.096 1.00 22.36 300 ALA A O 1
ATOM 2322 N N . GLN A 1 301 ? 24.957 -22.197 8.343 1.00 19.22 301 GLN A N 1
ATOM 2323 C CA . GLN A 1 301 ? 23.686 -22.711 8.859 1.00 19.64 301 GLN A CA 1
ATOM 2324 C C . GLN A 1 301 ? 23.348 -22.111 10.216 1.00 20.08 301 GLN A C 1
ATOM 2325 O O . GLN A 1 301 ? 22.193 -21.753 10.472 1.00 24.32 301 GLN A O 1
ATOM 2331 N N . ALA A 1 302 ? 24.339 -22.013 11.107 1.00 18.40 302 ALA A N 1
ATOM 2332 C CA . ALA A 1 302 ? 24.103 -21.485 12.445 1.00 14.99 302 ALA A CA 1
ATOM 2333 C C . ALA A 1 302 ? 23.569 -20.050 12.428 1.00 18.67 302 ALA A C 1
ATOM 2334 O O . ALA A 1 302 ? 22.876 -19.642 13.367 1.00 21.46 302 ALA A O 1
ATOM 2336 N N . LEU A 1 303 ? 23.878 -19.263 11.389 1.00 19.66 303 LEU A N 1
ATOM 2337 C CA . LEU A 1 303 ? 23.393 -17.881 11.349 1.00 18.99 303 LEU A CA 1
ATOM 2338 C C . LEU A 1 303 ? 21.892 -17.825 11.110 1.00 22.39 303 LEU A C 1
ATOM 2339 O O . LEU A 1 303 ? 21.235 -16.851 11.503 1.00 19.39 303 LEU A O 1
ATOM 2344 N N . ALA A 1 304 ? 21.344 -18.855 10.460 1.00 21.83 304 ALA A N 1
ATOM 2345 C CA . ALA A 1 304 ? 19.918 -19.003 10.192 1.00 21.58 304 ALA A CA 1
ATOM 2346 C C . ALA A 1 304 ? 19.165 -19.651 11.344 1.00 24.41 304 ALA A C 1
ATOM 2347 O O . ALA A 1 304 ? 17.945 -19.843 11.241 1.00 26.88 304 ALA A O 1
ATOM 2349 N N . HIS A 1 305 ? 19.859 -20.017 12.422 1.00 20.67 305 HIS A N 1
ATOM 2350 C CA . HIS A 1 305 ? 19.195 -20.608 13.575 1.00 26.35 305 HIS A CA 1
ATOM 2351 C C . HIS A 1 305 ? 18.285 -19.586 14.260 1.00 22.68 305 HIS A C 1
ATOM 2352 O O . HIS A 1 305 ? 18.621 -18.404 14.366 1.00 20.98 305 HIS A O 1
ATOM 2359 N N . ALA A 1 306 ? 17.131 -20.060 14.746 1.00 21.36 306 ALA A N 1
ATOM 2360 C CA . ALA A 1 306 ? 16.117 -19.179 15.322 1.00 18.74 306 ALA A CA 1
ATOM 2361 C C . ALA A 1 306 ? 16.647 -18.298 16.454 1.00 20.95 306 ALA A C 1
ATOM 2362 O O . ALA A 1 306 ? 16.059 -17.243 16.730 1.00 18.69 306 ALA A O 1
ATOM 2364 N N . TYR A 1 307 ? 17.737 -18.716 17.119 1.00 23.76 307 TYR A N 1
ATOM 2365 C CA . TYR A 1 307 ? 18.327 -17.951 18.219 1.00 20.67 307 TYR A CA 1
ATOM 2366 C C . TYR A 1 307 ? 18.788 -16.565 17.778 1.00 20.66 307 TYR A C 1
ATOM 2367 O O . TYR A 1 307 ? 18.820 -15.640 18.596 1.00 25.47 307 TYR A O 1
ATOM 2376 N N . PHE A 1 308 ? 19.151 -16.400 16.501 1.00 19.59 308 PHE A N 1
ATOM 2377 C CA . PHE A 1 308 ? 19.664 -15.144 15.966 1.00 23.51 308 PHE A CA 1
ATOM 2378 C C . PHE A 1 308 ? 18.627 -14.358 15.167 1.00 25.90 308 PHE A C 1
ATOM 2379 O O . PHE A 1 308 ? 19.000 -13.499 14.360 1.00 24.86 308 PHE A O 1
ATOM 2387 N N . ALA A 1 309 ? 17.335 -14.604 15.402 1.00 26.46 309 ALA A N 1
ATOM 2388 C CA . ALA A 1 309 ? 16.301 -14.050 14.530 1.00 22.57 309 ALA A CA 1
ATOM 2389 C C . ALA A 1 309 ? 16.307 -12.524 14.531 1.00 21.99 309 ALA A C 1
ATOM 2390 O O . ALA A 1 309 ? 16.041 -11.900 13.500 1.00 34.93 309 ALA A O 1
ATOM 2392 N N . GLN A 1 310 ? 16.611 -11.903 15.670 1.00 27.28 310 GLN A N 1
ATOM 2393 C CA . GLN A 1 310 ? 16.724 -10.449 15.727 1.00 26.48 310 GLN A CA 1
ATOM 2394 C C . GLN A 1 310 ? 17.888 -9.888 14.920 1.00 32.91 310 GLN A C 1
ATOM 2395 O O . GLN A 1 310 ? 17.873 -8.698 14.610 1.00 31.69 310 GLN A O 1
ATOM 2401 N N . TYR A 1 311 ? 18.913 -10.693 14.605 1.00 31.24 311 TYR A N 1
ATOM 2402 C CA . TYR A 1 311 ? 20.121 -10.184 13.971 1.00 25.67 311 TYR A CA 1
ATOM 2403 C C . TYR A 1 311 ? 20.425 -10.781 12.612 1.00 29.90 311 TYR A C 1
ATOM 2404 O O . TYR A 1 311 ? 21.129 -10.131 11.832 1.00 34.91 311 TYR A O 1
ATOM 2413 N N . HIS A 1 312 ? 19.931 -11.980 12.302 1.00 25.66 312 HIS A N 1
ATOM 2414 C CA . HIS A 1 312 ? 20.208 -12.604 11.011 1.00 24.78 312 HIS A CA 1
ATOM 2415 C C . HIS A 1 312 ? 19.722 -11.735 9.857 1.00 30.84 312 HIS A C 1
ATOM 2416 O O . HIS A 1 312 ? 18.568 -11.299 9.838 1.00 33.63 312 HIS A O 1
ATOM 2423 N N . ASP A 1 313 ? 20.604 -11.504 8.885 1.00 31.35 313 ASP A N 1
ATOM 2424 C CA . ASP A 1 313 ? 20.268 -10.786 7.654 1.00 29.24 313 ASP A CA 1
ATOM 2425 C C . ASP A 1 313 ? 21.044 -11.454 6.532 1.00 29.95 313 ASP A C 1
ATOM 2426 O O . ASP A 1 313 ? 22.255 -11.224 6.386 1.00 24.46 313 ASP A O 1
ATOM 2431 N N . PRO A 1 314 ? 20.383 -12.278 5.718 1.00 30.05 314 PRO A N 1
ATOM 2432 C CA . PRO A 1 314 ? 21.108 -13.052 4.696 1.00 30.18 314 PRO A CA 1
ATOM 2433 C C . PRO A 1 314 ? 21.843 -12.203 3.675 1.00 32.56 314 PRO A C 1
ATOM 2434 O O . PRO A 1 314 ? 22.815 -12.696 3.091 1.00 29.54 314 PRO A O 1
ATOM 2438 N N . ASP A 1 315 ? 21.429 -10.956 3.445 1.00 26.33 315 ASP A N 1
ATOM 2439 C CA . ASP A 1 315 ? 22.113 -10.071 2.501 1.00 33.00 315 ASP A CA 1
ATOM 2440 C C . ASP A 1 315 ? 23.177 -9.200 3.164 1.00 32.85 315 ASP A C 1
ATOM 2441 O O . ASP A 1 315 ? 23.730 -8.296 2.520 1.00 34.40 315 ASP A O 1
ATOM 2446 N N . ASP A 1 316 ? 23.470 -9.443 4.431 1.00 25.87 316 ASP A N 1
ATOM 2447 C CA . ASP A 1 316 ? 24.516 -8.717 5.129 1.00 28.74 316 ASP A CA 1
ATOM 2448 C C . ASP A 1 316 ? 25.427 -9.691 5.871 1.00 30.02 316 ASP A C 1
ATOM 2449 O O . ASP A 1 316 ? 25.926 -9.393 6.957 1.00 29.47 316 ASP A O 1
ATOM 2454 N N . GLU A 1 317 ? 25.637 -10.872 5.304 1.00 26.73 317 GLU A N 1
ATOM 2455 C CA . GLU A 1 317 ? 26.523 -11.880 5.877 1.00 22.68 317 GLU A CA 1
ATOM 2456 C C . GLU A 1 317 ? 27.489 -12.317 4.789 1.00 21.35 317 GLU A C 1
ATOM 2457 O O . GLU A 1 317 ? 27.412 -13.436 4.273 1.00 21.63 317 GLU A O 1
ATOM 2463 N N . PRO A 1 318 ? 28.423 -11.448 4.424 1.00 27.07 318 PRO A N 1
ATOM 2464 C CA . PRO A 1 318 ? 29.215 -11.677 3.213 1.00 22.39 318 PRO A CA 1
ATOM 2465 C C . PRO A 1 318 ? 30.180 -12.831 3.370 1.00 30.03 318 PRO A C 1
ATOM 2466 O O . PRO A 1 318 ? 30.542 -13.238 4.478 1.00 27.56 318 PRO A O 1
ATOM 2470 N N . VAL A 1 319 ? 30.580 -13.367 2.218 1.00 27.76 319 VAL A N 1
ATOM 2471 C CA . VAL A 1 319 ? 31.638 -14.361 2.130 1.00 24.01 319 VAL A CA 1
ATOM 2472 C C . VAL A 1 319 ? 32.904 -13.669 1.637 1.00 27.92 319 VAL A C 1
ATOM 2473 O O . VAL A 1 319 ? 32.888 -12.478 1.301 1.00 27.18 319 VAL A O 1
ATOM 2477 N N . ALA A 1 320 ? 33.999 -14.411 1.576 1.00 24.22 320 ALA A N 1
ATOM 2478 C CA . ALA A 1 320 ? 35.290 -13.872 1.191 1.00 24.54 320 ALA A CA 1
ATOM 2479 C C . ALA A 1 320 ? 35.603 -14.192 -0.259 1.00 26.52 320 ALA A C 1
ATOM 2480 O O . ALA A 1 320 ? 35.042 -15.111 -0.860 1.00 28.58 320 ALA A O 1
ATOM 2482 N N . ASP A 1 321 ? 36.538 -13.428 -0.811 1.00 26.95 321 ASP A N 1
ATOM 2483 C CA . ASP A 1 321 ? 37.128 -13.820 -2.075 1.00 30.11 321 ASP A CA 1
ATOM 2484 C C . ASP A 1 321 ? 37.866 -15.144 -1.901 1.00 31.82 321 ASP A C 1
ATOM 2485 O O . ASP A 1 321 ? 38.314 -15.482 -0.797 1.00 26.86 321 ASP A O 1
ATOM 2490 N N . PRO A 1 322 ? 37.999 -15.918 -2.969 1.00 30.61 322 PRO A N 1
ATOM 2491 C CA . PRO A 1 322 ? 38.765 -17.165 -2.865 1.00 31.57 322 PRO A CA 1
ATOM 2492 C C . PRO A 1 322 ? 40.204 -16.863 -2.451 1.00 32.22 322 PRO A C 1
ATOM 2493 O O . PRO A 1 322 ? 40.775 -15.831 -2.813 1.00 26.36 322 PRO A O 1
ATOM 2497 N N . TYR A 1 323 ? 40.776 -17.756 -1.650 1.00 26.40 323 TYR A N 1
ATOM 2498 C CA . TYR A 1 323 ? 42.090 -17.545 -1.059 1.00 21.97 323 TYR A CA 1
ATOM 2499 C C . TYR A 1 323 ? 43.014 -18.651 -1.549 1.00 26.56 323 TYR A C 1
ATOM 2500 O O . TYR A 1 323 ? 42.811 -19.827 -1.224 1.00 31.52 323 TYR A O 1
ATOM 2509 N N . ASP A 1 324 ? 44.016 -18.279 -2.346 1.00 28.60 324 ASP A N 1
ATOM 2510 C CA . ASP A 1 324 ? 44.924 -19.247 -2.967 1.00 24.50 324 ASP A CA 1
ATOM 2511 C C . ASP A 1 324 ? 46.012 -19.621 -1.971 1.00 24.71 324 ASP A C 1
ATOM 2512 O O . ASP A 1 324 ? 46.874 -18.797 -1.646 1.00 22.79 324 ASP A O 1
ATOM 2517 N N . GLN A 1 325 ? 45.994 -20.862 -1.499 1.00 23.10 325 GLN A N 1
ATOM 2518 C CA . GLN A 1 325 ? 47.008 -21.351 -0.572 1.00 23.90 325 GLN A CA 1
ATOM 2519 C C . GLN A 1 325 ? 48.005 -22.305 -1.229 1.00 23.74 325 GLN A C 1
ATOM 2520 O O . GLN A 1 325 ? 48.726 -23.022 -0.527 1.00 23.48 325 GLN A O 1
ATOM 2526 N N . SER A 1 326 ? 48.087 -22.308 -2.560 1.00 25.27 326 SER A N 1
ATOM 2527 C CA . SER A 1 326 ? 48.977 -23.243 -3.239 1.00 29.69 326 SER A CA 1
ATOM 2528 C C . SER A 1 326 ? 50.439 -22.991 -2.909 1.00 26.63 326 SER A C 1
ATOM 2529 O O . SER A 1 326 ? 51.277 -23.858 -3.173 1.00 30.48 326 SER A O 1
ATOM 2532 N N . PHE A 1 327 ? 50.761 -21.839 -2.322 1.00 25.39 327 PHE A N 1
ATOM 2533 C CA . PHE A 1 327 ? 52.111 -21.604 -1.836 1.00 21.20 327 PHE A CA 1
ATOM 2534 C C . PHE A 1 327 ? 52.508 -22.574 -0.739 1.00 24.02 327 PHE A C 1
ATOM 2535 O O . PHE A 1 327 ? 53.707 -22.735 -0.480 1.00 23.67 327 PHE A O 1
ATOM 2543 N N . GLU A 1 328 ? 51.546 -23.201 -0.060 1.00 20.83 328 GLU A N 1
ATOM 2544 C CA . GLU A 1 328 ? 51.933 -24.043 1.064 1.00 19.80 328 GLU A CA 1
ATOM 2545 C C . GLU A 1 328 ? 52.768 -25.233 0.616 1.00 28.74 328 GLU A C 1
ATOM 2546 O O . GLU A 1 328 ? 53.624 -25.711 1.372 1.00 28.58 328 GLU A O 1
ATOM 2552 N N . SER A 1 329 ? 52.555 -25.704 -0.609 1.00 27.72 329 SER A N 1
ATOM 2553 C CA . SER A 1 329 ? 53.264 -26.853 -1.147 1.00 33.49 329 SER A CA 1
ATOM 2554 C C . SER A 1 329 ? 54.468 -26.451 -2.001 1.00 26.33 329 SER A C 1
ATOM 2555 O O . SER A 1 329 ? 54.998 -27.280 -2.744 1.00 24.51 329 SER A O 1
ATOM 2558 N N . ARG A 1 330 ? 54.882 -25.195 -1.951 1.00 25.38 330 ARG A N 1
ATOM 2559 C CA . ARG A 1 330 ? 56.083 -24.775 -2.654 1.00 24.19 330 ARG A CA 1
ATOM 2560 C C . ARG A 1 330 ? 57.271 -24.998 -1.734 1.00 25.35 330 ARG A C 1
ATOM 2561 O O . ARG A 1 330 ? 57.190 -24.766 -0.524 1.00 27.66 330 ARG A O 1
ATOM 2569 N N . ASP A 1 331 ? 58.362 -25.470 -2.300 1.00 19.86 331 ASP A N 1
ATOM 2570 C CA . ASP A 1 331 ? 59.562 -25.738 -1.526 1.00 26.16 331 ASP A CA 1
ATOM 2571 C C . ASP A 1 331 ? 60.628 -24.735 -1.968 1.00 23.64 331 ASP A C 1
ATOM 2572 O O . ASP A 1 331 ? 61.227 -24.890 -3.032 1.00 30.30 331 ASP A O 1
ATOM 2577 N N . LEU A 1 332 ? 60.863 -23.696 -1.165 1.00 24.73 332 LEU A N 1
ATOM 2578 C CA . LEU A 1 332 ? 61.649 -22.559 -1.635 1.00 23.18 332 LEU A CA 1
ATOM 2579 C C . LEU A 1 332 ? 62.818 -22.248 -0.710 1.00 25.57 332 LEU A C 1
ATOM 2580 O O . LEU A 1 332 ? 62.869 -22.679 0.445 1.00 27.91 332 LEU A O 1
ATOM 2585 N N . LEU A 1 333 ? 63.762 -21.479 -1.249 1.00 29.15 333 LEU A N 1
ATOM 2586 C CA . LEU A 1 333 ? 64.903 -21.015 -0.472 1.00 27.78 333 LEU A CA 1
ATOM 2587 C C . LEU A 1 333 ? 64.479 -19.933 0.511 1.00 28.23 333 LEU A C 1
ATOM 2588 O O . LEU A 1 333 ? 63.531 -19.177 0.275 1.00 25.84 333 LEU A O 1
ATOM 2593 N N . ILE A 1 334 ? 65.229 -19.841 1.607 1.00 26.71 334 ILE A N 1
ATOM 2594 C CA . ILE A 1 334 ? 64.957 -18.835 2.630 1.00 28.95 334 ILE A CA 1
ATOM 2595 C C . ILE A 1 334 ? 64.837 -17.444 2.010 1.00 23.60 334 ILE A C 1
ATOM 2596 O O . ILE A 1 334 ? 63.910 -16.692 2.320 1.00 26.32 334 ILE A O 1
ATOM 2601 N N . ASP A 1 335 ? 65.728 -17.099 1.082 1.00 27.50 335 ASP A N 1
ATOM 2602 C CA . ASP A 1 335 ? 65.637 -15.785 0.451 1.00 27.47 335 ASP A CA 1
ATOM 2603 C C . ASP A 1 335 ? 64.501 -15.680 -0.565 1.00 31.52 335 ASP A C 1
ATOM 2604 O O . ASP A 1 335 ? 64.070 -14.564 -0.881 1.00 26.59 335 ASP A O 1
ATOM 2609 N N . GLU A 1 336 ? 63.994 -16.806 -1.076 1.00 28.28 336 GLU A N 1
ATOM 2610 C CA . GLU A 1 336 ? 62.825 -16.740 -1.945 1.00 22.75 336 GLU A CA 1
ATOM 2611 C C . GLU A 1 336 ? 61.560 -16.456 -1.139 1.00 21.61 336 GLU A C 1
ATOM 2612 O O . GLU A 1 336 ? 60.735 -15.632 -1.547 1.00 23.88 336 GLU A O 1
ATOM 2618 N N . TRP A 1 337 ? 61.388 -17.116 0.010 1.00 21.96 337 TRP A N 1
ATOM 2619 C CA . TRP A 1 337 ? 60.309 -16.723 0.913 1.00 21.56 337 TRP A CA 1
ATOM 2620 C C . TRP A 1 337 ? 60.449 -15.258 1.324 1.00 24.04 337 TRP A C 1
ATOM 2621 O O . TRP A 1 337 ? 59.460 -14.521 1.402 1.00 17.65 337 TRP A O 1
ATOM 2632 N N . LYS A 1 338 ? 61.681 -14.815 1.581 1.00 30.56 338 LYS A N 1
ATOM 2633 C CA . LYS A 1 338 ? 61.888 -13.429 1.988 1.00 26.52 338 LYS A CA 1
ATOM 2634 C C . LYS A 1 338 ? 61.540 -12.465 0.856 1.00 23.07 338 LYS A C 1
ATOM 2635 O O . LYS A 1 338 ? 60.952 -11.409 1.096 1.00 24.93 338 LYS A O 1
ATOM 2641 N N . SER A 1 339 ? 61.841 -12.840 -0.390 1.00 23.35 339 SER A N 1
ATOM 2642 C CA . SER A 1 339 ? 61.495 -11.998 -1.530 1.00 23.42 339 SER A CA 1
ATOM 2643 C C . SER A 1 339 ? 59.986 -11.937 -1.755 1.00 24.56 339 SER A C 1
ATOM 2644 O O . SER A 1 339 ? 59.442 -10.865 -2.061 1.00 24.04 339 SER A O 1
ATOM 2647 N N . LEU A 1 340 ? 59.292 -13.075 -1.637 1.00 22.44 340 LEU A N 1
ATOM 2648 C CA . LEU A 1 340 ? 57.837 -13.061 -1.767 1.00 21.19 340 LEU A CA 1
ATOM 2649 C C . LEU A 1 340 ? 57.197 -12.176 -0.702 1.00 22.07 340 LEU A C 1
ATOM 2650 O O . LEU A 1 340 ? 56.252 -11.435 -0.989 1.00 23.75 340 LEU A O 1
ATOM 2655 N N . THR A 1 341 ? 57.702 -12.233 0.532 1.00 19.32 341 THR A N 1
ATOM 2656 C CA . THR A 1 341 ? 57.163 -11.386 1.591 1.00 21.74 341 THR A CA 1
ATOM 2657 C C . THR A 1 341 ? 57.339 -9.913 1.253 1.00 24.13 341 THR A C 1
ATOM 2658 O O . THR A 1 341 ? 56.433 -9.102 1.480 1.00 21.27 341 THR A O 1
ATOM 2662 N N . TYR A 1 342 ? 58.507 -9.556 0.713 1.00 22.69 342 TYR A N 1
ATOM 2663 C CA . TYR A 1 342 ? 58.778 -8.179 0.311 1.00 20.68 342 TYR A CA 1
ATOM 2664 C C . TYR A 1 342 ? 57.775 -7.695 -0.728 1.00 22.93 342 TYR A C 1
ATOM 2665 O O . TYR A 1 342 ? 57.257 -6.574 -0.634 1.00 21.37 342 TYR A O 1
ATOM 2674 N N . ASP A 1 343 ? 57.489 -8.531 -1.730 1.00 19.04 343 ASP A N 1
ATOM 2675 C CA . ASP A 1 343 ? 56.453 -8.190 -2.697 1.00 20.31 343 ASP A CA 1
ATOM 2676 C C . ASP A 1 343 ? 55.132 -7.910 -2.003 1.00 24.43 343 ASP A C 1
ATOM 2677 O O . ASP A 1 343 ? 54.464 -6.917 -2.311 1.00 29.55 343 ASP A O 1
ATOM 2682 N N . GLU A 1 344 ? 54.757 -8.749 -1.028 1.00 25.58 344 GLU A N 1
ATOM 2683 C CA . GLU A 1 344 ? 53.502 -8.524 -0.309 1.00 27.59 344 GLU A CA 1
ATOM 2684 C C . GLU A 1 344 ? 53.529 -7.235 0.487 1.00 26.95 344 GLU A C 1
ATOM 2685 O O . GLU A 1 344 ? 52.498 -6.562 0.601 1.00 23.50 344 GLU A O 1
ATOM 2691 N N . VAL A 1 345 ? 54.691 -6.876 1.041 1.00 24.75 345 VAL A N 1
ATOM 2692 C CA . VAL A 1 345 ? 54.804 -5.592 1.716 1.00 23.99 345 VAL A CA 1
ATOM 2693 C C . VAL A 1 345 ? 54.652 -4.442 0.722 1.00 32.00 345 VAL A C 1
ATOM 2694 O O . VAL A 1 345 ? 53.926 -3.474 0.986 1.00 31.53 345 VAL A O 1
ATOM 2698 N N . ILE A 1 346 ? 55.320 -4.516 -0.435 1.00 28.83 346 ILE A N 1
ATOM 2699 C CA . ILE A 1 346 ? 55.275 -3.339 -1.296 1.00 34.72 346 ILE A CA 1
ATOM 2700 C C . ILE A 1 346 ? 53.955 -3.258 -2.066 1.00 35.80 346 ILE A C 1
ATOM 2701 O O . ILE A 1 346 ? 53.592 -2.167 -2.528 1.00 33.96 346 ILE A O 1
ATOM 2706 N N . SER A 1 347 ? 53.212 -4.360 -2.201 1.00 28.10 347 SER A N 1
ATOM 2707 C CA . SER A 1 347 ? 51.943 -4.327 -2.913 1.00 26.74 347 SER A CA 1
ATOM 2708 C C . SER A 1 347 ? 50.729 -4.048 -2.000 1.00 35.04 347 SER A C 1
ATOM 2709 O O . SER A 1 347 ? 49.585 -4.121 -2.468 1.00 32.69 347 SER A O 1
ATOM 2712 N N . PHE A 1 348 ? 50.942 -3.702 -0.730 1.00 26.99 348 PHE A N 1
ATOM 2713 C CA . PHE A 1 348 ? 49.823 -3.517 0.189 1.00 28.76 348 PHE A CA 1
ATOM 2714 C C . PHE A 1 348 ? 49.065 -2.224 -0.103 1.00 28.88 348 PHE A C 1
ATOM 2715 O O . PHE A 1 348 ? 49.668 -1.153 -0.178 1.00 31.41 348 PHE A O 1
ATOM 2723 N N . VAL A 1 349 ? 47.745 -2.312 -0.209 1.00 31.26 349 VAL A N 1
ATOM 2724 C CA . VAL A 1 349 ? 46.866 -1.143 -0.330 1.00 34.99 349 VAL A CA 1
ATOM 2725 C C . VAL A 1 349 ? 46.105 -0.954 0.981 1.00 31.21 349 VAL A C 1
ATOM 2726 O O . VAL A 1 349 ? 45.441 -1.889 1.441 1.00 30.91 349 VAL A O 1
ATOM 2730 N N . PRO A 1 350 ? 46.151 0.227 1.593 1.00 32.03 350 PRO A N 1
ATOM 2731 C CA . PRO A 1 350 ? 45.418 0.426 2.845 1.00 36.03 350 PRO A CA 1
ATOM 2732 C C . PRO A 1 350 ? 43.921 0.353 2.624 1.00 43.32 350 PRO A C 1
ATOM 2733 O O . PRO A 1 350 ? 43.424 0.615 1.511 1.00 39.18 350 PRO A O 1
ATOM 2737 N N . PRO A 1 351 ? 43.151 -0.011 3.649 1.00 41.19 351 PRO A N 1
ATOM 2738 C CA . PRO A 1 351 ? 41.681 0.019 3.550 1.00 41.09 351 PRO A CA 1
ATOM 2739 C C . PRO A 1 351 ? 41.159 1.441 3.433 1.00 50.48 351 PRO A C 1
ATOM 2740 O O . PRO A 1 351 ? 41.869 2.401 3.783 1.00 41.57 351 PRO A O 1
ATOM 2744 N N . PRO A 1 352 ? 39.910 1.613 2.965 1.00 54.55 352 PRO A N 1
ATOM 2745 C CA . PRO A 1 352 ? 39.427 2.968 2.619 1.00 53.91 352 PRO A CA 1
ATOM 2746 C C . PRO A 1 352 ? 39.389 3.970 3.764 1.00 57.39 352 PRO A C 1
ATOM 2747 O O . PRO A 1 352 ? 39.827 5.103 3.548 1.00 65.61 352 PRO A O 1
ATOM 2751 N N . LEU A 1 353 ? 38.824 3.607 4.929 1.00 54.46 353 LEU A N 1
ATOM 2752 C CA . LEU A 1 353 ? 38.774 4.372 6.226 1.00 65.90 353 LEU A CA 1
ATOM 2753 C C . LEU A 1 353 ? 37.502 3.996 6.989 1.00 70.74 353 LEU A C 1
ATOM 2754 O O . LEU A 1 353 ? 36.563 4.801 7.107 1.00 61.88 353 LEU A O 1
ATOM 2759 N N . ARG B 2 6 ? 23.553 -2.438 19.357 0.65 62.91 6 ARG B N 1
ATOM 2760 C CA . ARG B 2 6 ? 23.450 -2.493 20.818 0.65 57.51 6 ARG B CA 1
ATOM 2761 C C . ARG B 2 6 ? 23.613 -1.081 21.371 0.65 57.04 6 ARG B C 1
ATOM 2762 O O . ARG B 2 6 ? 24.668 -0.466 21.190 0.65 51.63 6 ARG B O 1
ATOM 2770 N N . ASN B 2 7 ? 22.593 -0.575 22.072 0.00 56.18 7 ASN B N 1
ATOM 2771 C CA . ASN B 2 7 ? 22.570 0.853 22.392 0.00 56.12 7 ASN B CA 1
ATOM 2772 C C . ASN B 2 7 ? 23.355 1.225 23.654 0.00 56.96 7 ASN B C 1
ATOM 2773 O O . ASN B 2 7 ? 24.321 1.993 23.550 0.00 55.54 7 ASN B O 1
ATOM 2775 N N . PRO B 2 8 ? 23.001 0.741 24.849 1.00 63.54 8 PRO B N 1
ATOM 2776 C CA . PRO B 2 8 ? 23.683 1.238 26.059 1.00 61.67 8 PRO B CA 1
ATOM 2777 C C . PRO B 2 8 ? 25.105 0.697 26.166 0.23 55.17 8 PRO B C 1
ATOM 2778 O O . PRO B 2 8 ? 25.412 -0.418 25.732 1.00 63.76 8 PRO B O 1
ATOM 2782 N N . GLY B 2 9 ? 25.973 1.499 26.783 1.00 51.24 9 GLY B N 1
ATOM 2783 C CA . GLY B 2 9 ? 27.403 1.245 26.726 1.00 48.23 9 GLY B CA 1
ATOM 2784 C C . GLY B 2 9 ? 27.932 0.142 27.623 0.37 47.20 9 GLY B C 1
ATOM 2785 O O . GLY B 2 9 ? 27.786 0.220 28.846 0.73 46.85 9 GLY B O 1
ATOM 2786 N N . LEU B 2 10 ? 28.551 -0.884 27.027 1.00 41.49 10 LEU B N 1
ATOM 2787 C CA . LEU B 2 10 ? 29.264 -1.899 27.801 1.00 39.48 10 LEU B CA 1
ATOM 2788 C C . LEU B 2 10 ? 30.447 -1.297 28.556 1.00 41.84 10 LEU B C 1
ATOM 2789 O O . LEU B 2 10 ? 31.161 -0.432 28.042 0.60 43.65 10 LEU B O 1
ATOM 2794 N N . LYS B 2 11 ? 30.671 -1.786 29.777 0.86 38.04 11 LYS B N 1
ATOM 2795 C CA . LYS B 2 11 ? 31.749 -1.285 30.621 1.00 38.21 11 LYS B CA 1
ATOM 2796 C C . LYS B 2 11 ? 33.094 -1.886 30.230 1.00 38.97 11 LYS B C 1
ATOM 2797 O O . LYS B 2 11 ? 33.204 -3.083 29.945 1.00 41.22 11 LYS B O 1
ATOM 2803 N N . ILE B 2 12 ? 34.128 -1.051 30.247 0.49 46.57 12 ILE B N 1
ATOM 2804 C CA . ILE B 2 12 ? 35.477 -1.450 29.861 1.00 42.66 12 ILE B CA 1
ATOM 2805 C C . ILE B 2 12 ? 36.403 -1.233 31.048 1.00 51.15 12 ILE B C 1
ATOM 2806 O O . ILE B 2 12 ? 36.216 -0.282 31.824 0.74 52.07 12 ILE B O 1
ATOM 2811 N N . PRO B 2 13 ? 37.398 -2.117 31.253 0.67 50.69 13 PRO B N 1
ATOM 2812 C CA . PRO B 2 13 ? 38.382 -1.928 32.338 0.79 53.81 13 PRO B CA 1
ATOM 2813 C C . PRO B 2 13 ? 39.570 -1.053 31.933 1.00 57.88 13 PRO B C 1
ATOM 2814 O O . PRO B 2 13 ? 39.400 -0.078 31.183 1.00 55.82 13 PRO B O 1
#

Nearest PDB structures (foldseek):
  5etf-assembly1_A  TM=1.003E+00  e=2.116E-65  Homo sapiens
  3p4k-assembly1_A  TM=9.994E-01  e=1.399E-60  Mus musculus
  2okr-assembly2_D  TM=9.874E-01  e=5.076E-59  Homo sapiens
  6hwv-assembly1_A  TM=9.664E-01  e=4.237E-58  Homo sapiens
  7pvu-assembly1_A  TM=9.833E-01  e=6.795E-57  Mus musculus